Protein AF-A0A0N4ZXH9-F1 (afdb_monomer)

pLDDT: mean 72.36, std 25.39, range [29.47, 97.62]

Radius of gyration: 22.42 Å; Cα contacts (8 Å, |Δi|>4): 75; chains: 1; bounding box: 54×83×46 Å

InterPro domains:
  IPR003677 SXP/RAL-2 family protein Ani s 5-like, cation-binding domain [PF02520] (67-164)
  IPR052823 SXP/RAL-2-related [PTHR21593] (16-161)

Solvent-accessible surface area (backbone atoms only — not comparable to full-atom values): 12746 Å² total; per-residue (Å²): 141,83,87,81,79,82,80,81,81,76,81,77,77,83,72,87,72,79,80,75,55,88,83,75,61,77,81,80,89,66,84,81,61,99,77,82,67,94,74,80,88,81,83,91,75,97,82,77,100,66,81,78,67,80,72,57,76,46,46,75,86,48,53,74,68,57,45,46,58,52,48,52,53,73,65,45,68,86,37,23,48,50,55,35,53,53,49,53,50,55,54,36,71,72,49,57,67,70,45,30,51,38,43,54,52,48,53,53,51,51,51,52,52,53,52,50,50,50,53,54,35,54,62,61,38,73,80,50,54,75,68,42,39,48,52,52,53,55,44,50,54,46,75,65,46,43,84,40,22,69,61,54,40,51,52,53,46,48,52,55,55,71,73,45,52,70,69,42,51,58,60,44,59,79,56,46,92,73,83,78,78,74,73,92,77,80,85,80,86,70,84,83,83,84,84,78,132

Secondary structure (DSSP, 8-state):
---------------------TTSS--------TT--SS------S----------GGGTTS-HHHHHHHHHHHH-SSSBHHHHHHHHHHHHHTS-HHHHHHHHHHHHHHHHHHHHHHHHHHHHHTTS-HHHHHHHHHHHHHHH-TTSBHHHHHHHHHHHHHHS-HHHHHHHHTTS--TT-----------------

Sequence (197 aa):
MNTKIFIATFLFAGLSIVRMQASDMPQMDGQIGPDGSWGGGGAGGPGGHGGRHGMLPFLQGASDADKQSFMDIMKNKDLTKADAQTQEDAWAASKNSTVQDLYNQFKTNKTAMMTQMKADIKSKTASLSSTAQQIVTDIEAIIDDQSITRAQEHEKIKAILDAASTTDKDALKSIMPMHGMGGHGEDMSGEHTTLSG

Structure (mmCIF, N/CA/C/O backbone):
data_AF-A0A0N4ZXH9-F1
#
_entry.id   AF-A0A0N4ZXH9-F1
#
loop_
_atom_site.group_PDB
_atom_site.id
_atom_site.type_symbol
_atom_site.label_atom_id
_atom_site.label_alt_id
_atom_site.label_comp_id
_atom_site.label_asym_id
_atom_site.label_entity_id
_atom_site.label_seq_id
_atom_site.pdbx_PDB_ins_code
_atom_site.Cartn_x
_atom_site.Cartn_y
_atom_site.Cartn_z
_atom_site.occupancy
_atom_site.B_iso_or_equiv
_atom_site.auth_seq_id
_atom_site.auth_comp_id
_atom_site.auth_asym_id
_atom_site.auth_atom_id
_atom_site.pdbx_PDB_model_num
ATOM 1 N N . MET A 1 1 ? -29.406 -33.601 5.328 1.00 43.12 1 MET A N 1
ATOM 2 C CA . MET A 1 1 ? -28.153 -32.869 5.604 1.00 43.12 1 MET A CA 1
ATOM 3 C C . MET A 1 1 ? -27.081 -33.421 4.682 1.00 43.12 1 MET A C 1
ATOM 5 O O . MET A 1 1 ? -26.594 -34.501 4.961 1.00 43.12 1 MET A O 1
ATOM 9 N N . ASN A 1 2 ? -26.776 -32.736 3.575 1.00 30.92 2 ASN A N 1
ATOM 10 C CA . ASN A 1 2 ? -25.714 -33.131 2.641 1.00 30.92 2 ASN A CA 1
ATOM 11 C C . ASN A 1 2 ? -24.818 -31.914 2.385 1.00 30.92 2 ASN A C 1
ATOM 13 O O . ASN A 1 2 ? -25.166 -31.025 1.608 1.00 30.92 2 ASN A O 1
ATOM 17 N N . THR A 1 3 ? -23.694 -31.871 3.094 1.00 39.16 3 THR A N 1
ATOM 18 C CA . THR A 1 3 ? -22.674 -30.822 3.020 1.00 39.16 3 THR A CA 1
ATOM 19 C C . THR A 1 3 ? -21.878 -30.975 1.725 1.00 39.16 3 THR A C 1
ATOM 21 O O . THR A 1 3 ? -21.122 -31.930 1.567 1.00 39.16 3 THR A O 1
ATOM 24 N N . LYS A 1 4 ? -22.040 -30.038 0.786 1.00 39.38 4 LYS A N 1
ATOM 25 C CA . LYS A 1 4 ? -21.163 -29.909 -0.385 1.00 39.38 4 LYS A CA 1
ATOM 26 C C . LYS A 1 4 ? -19.994 -29.005 -0.002 1.00 39.38 4 LYS A C 1
ATOM 28 O O . LYS A 1 4 ? -20.144 -27.790 0.059 1.00 39.38 4 LYS A O 1
ATOM 33 N N . ILE A 1 5 ? -18.852 -29.614 0.300 1.00 45.94 5 ILE A N 1
ATOM 34 C CA . ILE A 1 5 ? -17.586 -28.917 0.532 1.00 45.94 5 ILE A CA 1
ATOM 35 C C . ILE A 1 5 ? -17.021 -28.554 -0.846 1.00 45.94 5 ILE A C 1
ATOM 37 O O . ILE A 1 5 ? -16.568 -29.430 -1.579 1.00 45.94 5 ILE A O 1
ATOM 41 N N . PHE A 1 6 ? -17.070 -27.275 -1.217 1.00 43.41 6 PHE A N 1
ATOM 42 C CA . PHE A 1 6 ? -16.285 -26.760 -2.337 1.00 43.41 6 PHE A CA 1
ATOM 43 C C . PHE A 1 6 ? -14.847 -26.560 -1.855 1.00 43.41 6 PHE A C 1
ATOM 45 O O . PHE A 1 6 ? -14.535 -25.585 -1.177 1.00 43.41 6 PHE A O 1
ATOM 52 N N . ILE A 1 7 ? -13.974 -27.514 -2.176 1.00 43.81 7 ILE A N 1
ATOM 53 C CA . ILE A 1 7 ? -12.527 -27.361 -2.017 1.00 43.81 7 ILE A CA 1
ATOM 54 C C . ILE A 1 7 ? -12.052 -26.490 -3.182 1.00 43.81 7 ILE A C 1
ATOM 56 O O . ILE A 1 7 ? -11.896 -26.969 -4.303 1.00 43.81 7 ILE A O 1
ATOM 60 N N . ALA A 1 8 ? -11.868 -25.196 -2.926 1.00 40.94 8 ALA A N 1
ATOM 61 C CA . ALA A 1 8 ? -11.176 -24.300 -3.841 1.00 40.94 8 ALA A CA 1
ATOM 62 C C . ALA A 1 8 ? -9.667 -24.543 -3.708 1.00 40.94 8 ALA A C 1
ATOM 64 O O . ALA A 1 8 ? -8.995 -23.986 -2.841 1.00 40.94 8 ALA A O 1
ATOM 65 N N . THR A 1 9 ? -9.132 -25.422 -4.550 1.00 41.59 9 THR A N 1
ATOM 66 C CA . THR A 1 9 ? -7.692 -25.568 -4.765 1.00 41.59 9 THR A CA 1
ATOM 67 C C . THR A 1 9 ? -7.170 -24.324 -5.480 1.00 41.59 9 THR A C 1
ATOM 69 O O . THR A 1 9 ? -7.165 -24.246 -6.707 1.00 41.59 9 THR A O 1
ATOM 72 N N . PHE A 1 10 ? -6.720 -23.338 -4.705 1.00 45.03 10 PHE A N 1
ATOM 73 C CA . PHE A 1 10 ? -5.883 -22.260 -5.220 1.00 45.03 10 PHE A CA 1
ATOM 74 C C . PHE A 1 10 ? -4.492 -22.823 -5.513 1.00 45.03 10 PHE A C 1
ATOM 76 O O . PHE A 1 10 ? -3.695 -23.094 -4.614 1.00 45.03 10 PHE A O 1
ATOM 83 N N . LEU A 1 11 ? -4.232 -23.037 -6.801 1.00 38.19 11 LEU A N 1
ATOM 84 C CA . LEU A 1 11 ? -2.901 -23.254 -7.350 1.00 38.19 11 LEU A CA 1
ATOM 85 C C . LEU A 1 11 ? -2.029 -22.040 -7.003 1.00 38.19 11 LEU A C 1
ATOM 87 O O . LEU A 1 11 ? -2.109 -20.997 -7.646 1.00 38.19 11 LEU A O 1
ATOM 91 N N . PHE A 1 12 ? -1.194 -22.193 -5.975 1.00 39.44 12 PHE A N 1
ATOM 92 C CA . PHE A 1 12 ? -0.049 -21.326 -5.725 1.00 39.44 12 PHE A CA 1
ATOM 93 C C . PHE A 1 12 ? 0.945 -21.510 -6.878 1.00 39.44 12 PHE A C 1
ATOM 95 O O . PHE A 1 12 ? 1.820 -22.374 -6.838 1.00 39.44 12 PHE A O 1
ATOM 102 N N . ALA A 1 13 ? 0.789 -20.712 -7.933 1.00 44.94 13 ALA A N 1
ATOM 103 C CA . ALA A 1 13 ? 1.882 -20.459 -8.856 1.00 44.94 13 ALA A CA 1
ATOM 104 C C . ALA A 1 13 ? 2.972 -19.716 -8.070 1.00 44.94 13 ALA A C 1
ATOM 106 O O . ALA A 1 13 ? 2.727 -18.664 -7.478 1.00 44.94 13 ALA A O 1
ATOM 107 N N . GLY A 1 14 ? 4.142 -20.343 -7.977 1.00 44.47 14 GLY A N 1
ATOM 108 C CA . GLY A 1 14 ? 5.223 -19.930 -7.101 1.00 44.47 14 GLY A CA 1
ATOM 109 C C . GLY A 1 14 ? 5.736 -18.524 -7.396 1.00 44.47 14 GLY A C 1
ATOM 110 O O . GLY A 1 14 ? 6.276 -18.259 -8.465 1.00 44.47 14 GLY A O 1
ATOM 111 N N . LEU A 1 15 ? 5.675 -17.672 -6.378 1.00 41.31 15 LEU A N 1
A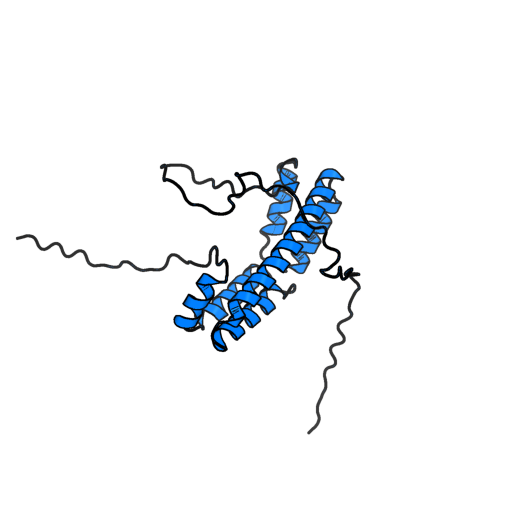TOM 112 C CA . LEU A 1 15 ? 6.747 -16.731 -6.102 1.00 41.31 15 LEU A CA 1
ATOM 113 C C . LEU A 1 15 ? 7.482 -17.271 -4.879 1.00 41.31 15 LEU A C 1
ATOM 115 O O . LEU A 1 15 ? 6.896 -17.408 -3.804 1.00 41.31 15 LEU A O 1
ATOM 119 N N . SER A 1 16 ? 8.760 -17.597 -5.042 1.00 37.38 16 SER A N 1
ATOM 120 C CA . SER A 1 16 ? 9.667 -17.844 -3.927 1.00 37.38 16 SER A CA 1
ATOM 121 C C . SER A 1 16 ? 9.791 -16.557 -3.116 1.00 37.38 16 SER A C 1
ATOM 123 O O . SER A 1 16 ? 10.677 -15.741 -3.352 1.00 37.38 16 SER A O 1
ATOM 125 N N . ILE A 1 17 ? 8.880 -16.348 -2.168 1.00 43.91 17 ILE A N 1
ATOM 126 C CA . ILE A 1 17 ? 9.068 -15.358 -1.118 1.00 43.91 17 ILE A CA 1
ATOM 127 C C . ILE A 1 17 ? 10.191 -15.921 -0.259 1.00 43.91 17 ILE A C 1
ATOM 129 O O . ILE A 1 17 ? 9.983 -16.841 0.536 1.00 43.91 17 ILE A O 1
ATOM 133 N N . VAL A 1 18 ? 11.400 -15.388 -0.433 1.00 41.66 18 VAL A N 1
ATOM 134 C CA . VAL A 1 18 ? 12.405 -15.459 0.622 1.00 41.66 18 VAL A CA 1
ATOM 135 C C . VAL A 1 18 ? 11.738 -14.819 1.835 1.00 41.66 18 VAL A C 1
ATOM 137 O O . VAL A 1 18 ? 11.559 -13.604 1.893 1.00 41.66 18 VAL A O 1
ATOM 140 N N . ARG A 1 19 ? 11.293 -15.646 2.786 1.00 41.53 19 ARG A N 1
ATOM 141 C CA . ARG A 1 19 ? 10.989 -15.195 4.142 1.00 41.53 19 ARG A CA 1
ATOM 142 C C . ARG A 1 19 ? 12.314 -14.716 4.724 1.00 41.53 19 ARG A C 1
ATOM 144 O O . ARG A 1 19 ? 13.029 -15.496 5.341 1.00 41.53 19 ARG A O 1
ATOM 151 N N . MET A 1 20 ? 12.661 -13.456 4.485 1.00 40.53 20 MET A N 1
ATOM 152 C CA . MET A 1 20 ? 13.690 -12.795 5.273 1.00 40.53 20 MET A CA 1
ATOM 153 C C . MET A 1 20 ? 13.127 -12.673 6.686 1.00 40.53 20 MET A C 1
ATOM 155 O O . MET A 1 20 ? 12.116 -12.009 6.919 1.00 40.53 20 MET A O 1
ATOM 159 N N . GLN A 1 21 ? 13.719 -13.422 7.612 1.00 34.09 21 GLN A N 1
ATOM 160 C CA . GLN A 1 21 ? 13.417 -13.304 9.029 1.00 34.09 21 GLN A CA 1
ATOM 161 C C . GLN A 1 21 ? 13.819 -11.893 9.475 1.00 34.09 21 GLN A C 1
ATOM 163 O O . GLN A 1 21 ? 14.862 -11.384 9.073 1.00 34.09 21 GLN A O 1
ATOM 168 N N . ALA A 1 22 ? 12.999 -11.258 10.316 1.00 44.09 22 ALA A N 1
ATOM 169 C CA . ALA A 1 22 ? 13.216 -9.892 10.809 1.00 44.09 22 ALA A CA 1
ATOM 170 C C . ALA A 1 22 ? 14.570 -9.677 11.528 1.00 44.09 22 ALA A C 1
ATOM 172 O O . ALA A 1 22 ? 14.938 -8.542 11.808 1.00 44.09 22 ALA A O 1
ATOM 173 N N . SER A 1 23 ? 15.305 -10.753 11.821 1.00 43.03 23 SER A N 1
ATOM 174 C CA . SER 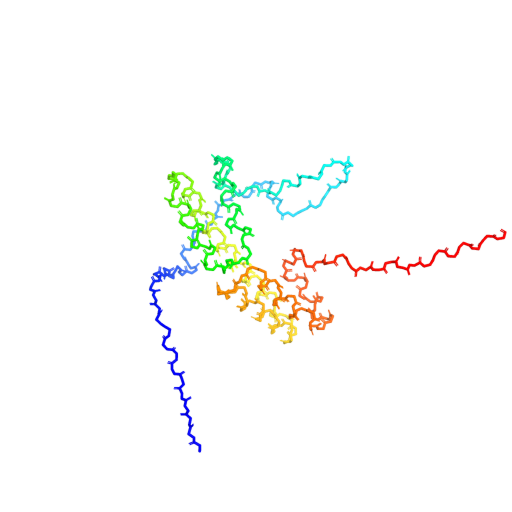A 1 23 ? 16.635 -10.756 12.429 1.00 43.03 23 SER A CA 1
ATOM 175 C C . SER A 1 23 ? 17.796 -10.520 11.454 1.00 43.03 23 SER A C 1
ATOM 177 O O . SER A 1 23 ? 18.886 -10.220 11.924 1.00 43.03 23 SER A O 1
ATOM 179 N N . ASP A 1 24 ? 17.579 -10.618 10.137 1.00 38.47 24 ASP A N 1
ATOM 180 C CA . ASP A 1 24 ? 18.631 -10.426 9.118 1.00 38.47 24 ASP A CA 1
ATOM 181 C C . ASP A 1 24 ? 18.577 -9.043 8.447 1.00 38.47 24 ASP A C 1
ATOM 183 O O . ASP A 1 24 ? 19.245 -8.800 7.441 1.00 38.47 24 ASP A O 1
ATOM 187 N N . MET A 1 25 ? 17.776 -8.113 8.980 1.00 45.00 25 MET A N 1
ATOM 188 C CA . MET A 1 25 ? 17.788 -6.739 8.485 1.00 45.00 25 MET A CA 1
ATOM 189 C C . MET A 1 25 ? 19.083 -6.051 8.937 1.00 45.00 25 MET A C 1
ATOM 191 O O . MET A 1 25 ? 19.324 -5.969 10.145 1.00 45.00 25 MET A O 1
ATOM 195 N N . PRO A 1 26 ? 19.920 -5.536 8.015 1.00 40.41 26 PRO A N 1
ATOM 196 C CA . PRO A 1 26 ? 21.054 -4.715 8.403 1.00 40.41 26 PRO A CA 1
ATOM 197 C C . PRO A 1 26 ? 20.545 -3.524 9.217 1.00 40.41 26 PRO A C 1
ATOM 199 O O . PRO A 1 26 ? 19.621 -2.818 8.808 1.00 40.41 26 PRO A O 1
ATOM 202 N N . GLN A 1 27 ? 21.144 -3.328 10.390 1.00 39.69 27 GLN A N 1
ATOM 203 C CA . GLN A 1 27 ? 20.921 -2.158 11.225 1.00 39.69 27 GLN A CA 1
ATOM 204 C C . GLN A 1 27 ? 21.379 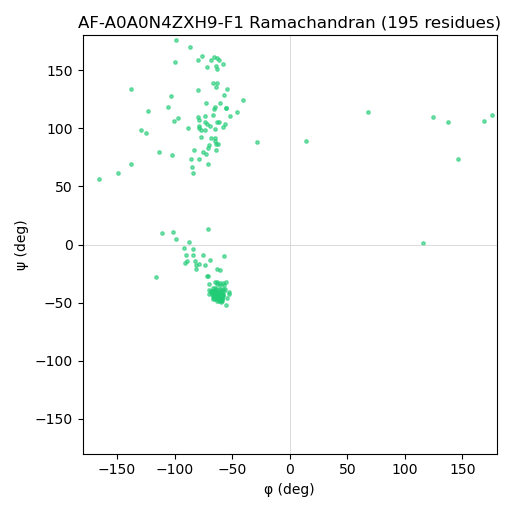-0.943 10.410 1.00 39.69 27 GLN A C 1
ATOM 206 O O . GLN A 1 27 ? 22.568 -0.768 10.153 1.00 39.69 27 GLN A O 1
ATOM 211 N N . MET A 1 28 ? 20.420 -0.168 9.905 1.00 43.41 28 MET A N 1
ATOM 212 C CA . MET A 1 28 ? 20.681 1.026 9.105 1.00 43.41 28 MET A CA 1
ATOM 213 C C . MET A 1 28 ? 21.207 2.134 10.026 1.00 43.41 28 MET A C 1
ATOM 215 O O . MET A 1 28 ? 20.468 3.040 10.406 1.00 43.41 28 MET A O 1
ATOM 219 N N . ASP A 1 29 ? 22.487 2.060 10.393 1.00 39.00 29 ASP A N 1
ATOM 220 C CA . ASP A 1 29 ? 23.242 3.195 10.926 1.00 39.00 29 ASP A CA 1
ATOM 221 C C . ASP A 1 29 ? 23.577 4.118 9.745 1.00 39.00 29 ASP A C 1
ATOM 223 O O . ASP A 1 29 ? 24.634 4.063 9.119 1.00 39.00 29 ASP A O 1
ATOM 227 N N . GLY A 1 30 ? 22.577 4.906 9.361 1.00 38.47 30 GLY A N 1
ATOM 228 C CA . GLY A 1 30 ? 22.598 5.789 8.204 1.00 38.47 30 GLY A CA 1
ATOM 229 C C . GLY A 1 30 ? 21.960 7.121 8.556 1.00 38.47 30 GLY A C 1
ATOM 230 O O . GLY A 1 30 ? 20.851 7.411 8.130 1.00 38.47 30 GLY A O 1
ATOM 231 N N . GLN A 1 31 ? 22.659 7.874 9.403 1.00 31.81 31 GLN A N 1
ATOM 232 C CA . GLN A 1 31 ? 22.690 9.335 9.488 1.00 31.81 31 GLN A CA 1
ATOM 233 C C . GLN A 1 31 ? 21.570 10.059 8.711 1.00 31.81 31 GLN A C 1
ATOM 235 O O . GLN A 1 31 ? 21.719 10.441 7.552 1.00 31.81 31 GLN A O 1
ATOM 240 N N . ILE A 1 32 ? 20.442 10.260 9.394 1.00 34.38 32 ILE A N 1
ATOM 241 C CA . ILE A 1 32 ? 19.351 11.136 8.968 1.00 34.38 32 ILE A CA 1
ATOM 242 C C . ILE A 1 32 ? 19.912 12.564 8.918 1.00 34.38 32 ILE A C 1
ATOM 244 O O . ILE A 1 32 ? 20.173 13.178 9.955 1.00 34.38 32 ILE A O 1
ATOM 248 N N . GLY A 1 33 ? 20.149 13.073 7.709 1.00 30.81 33 GLY A N 1
ATOM 249 C CA . GLY A 1 33 ? 20.395 14.493 7.471 1.00 30.81 33 GLY A CA 1
ATOM 250 C C . GLY A 1 33 ? 19.160 15.329 7.851 1.00 30.81 33 GLY A C 1
ATOM 251 O O . GLY A 1 33 ? 18.035 14.826 7.789 1.00 30.81 33 GLY A O 1
ATOM 252 N N . PRO A 1 34 ? 19.332 16.593 8.274 1.00 34.12 34 PRO A N 1
ATOM 253 C CA . PRO A 1 34 ? 18.261 17.421 8.841 1.00 34.12 34 PRO A CA 1
ATOM 254 C C . PRO A 1 34 ? 17.189 17.907 7.840 1.00 34.12 34 PRO A C 1
ATOM 256 O O . PRO A 1 34 ? 16.397 18.781 8.177 1.00 34.12 34 PRO A O 1
ATOM 259 N N . ASP A 1 35 ? 17.120 17.361 6.627 1.00 36.78 35 ASP A N 1
ATOM 260 C CA . ASP A 1 35 ? 16.152 17.714 5.581 1.00 36.78 35 ASP A CA 1
ATOM 261 C C . ASP A 1 35 ? 15.121 16.608 5.275 1.00 36.78 35 ASP A C 1
ATOM 263 O O . ASP A 1 35 ? 14.306 16.740 4.360 1.00 36.78 35 ASP A O 1
ATOM 267 N N . GLY A 1 36 ? 15.070 15.552 6.092 1.00 35.75 36 GLY A N 1
ATOM 268 C CA . GLY A 1 36 ? 14.021 14.529 6.059 1.00 35.75 36 GLY A CA 1
ATOM 269 C C . GLY A 1 36 ? 12.665 15.030 6.567 1.00 35.75 36 GLY A C 1
ATOM 270 O O . GLY A 1 36 ? 12.203 14.594 7.616 1.00 35.75 36 GLY A O 1
ATOM 271 N N . SER A 1 37 ? 12.009 15.925 5.825 1.00 31.84 37 SER A N 1
ATOM 272 C CA . SER A 1 37 ? 10.663 16.413 6.142 1.00 31.84 37 SER A CA 1
ATOM 273 C C . SER A 1 37 ? 9.649 15.954 5.092 1.00 31.84 37 SER A C 1
ATOM 275 O O . SER A 1 37 ? 9.245 16.696 4.198 1.00 31.84 37 SER A O 1
ATOM 277 N N . TRP A 1 38 ? 9.209 14.699 5.212 1.00 42.75 38 TRP A N 1
ATOM 278 C CA . TRP A 1 38 ? 7.922 14.261 4.665 1.00 42.75 38 TRP A CA 1
ATOM 279 C C . TRP A 1 38 ? 6.843 14.576 5.706 1.00 42.75 38 TRP A C 1
ATOM 281 O O . TRP A 1 38 ? 6.370 13.695 6.416 1.00 42.75 38 TRP A O 1
ATOM 291 N N . GLY A 1 39 ? 6.505 15.860 5.835 1.00 36.09 39 GLY A N 1
ATOM 292 C CA . GLY A 1 39 ? 5.442 16.337 6.720 1.00 36.09 39 GLY A CA 1
ATOM 293 C C . GLY A 1 39 ? 5.831 17.597 7.484 1.00 36.09 39 GLY A C 1
ATOM 294 O O . GLY A 1 39 ? 6.573 17.540 8.455 1.00 36.09 39 GLY A O 1
ATOM 295 N N . GLY A 1 40 ? 5.282 18.741 7.082 1.00 30.03 40 GLY A N 1
ATOM 296 C CA . GLY A 1 40 ? 5.426 19.976 7.848 1.00 30.03 40 GLY A CA 1
ATOM 297 C C . GLY A 1 40 ? 4.953 21.184 7.058 1.00 30.03 40 GLY A C 1
ATOM 298 O O . GLY A 1 40 ? 5.609 21.602 6.111 1.00 30.03 40 GLY A O 1
ATOM 299 N N . GLY A 1 41 ? 3.788 21.714 7.429 1.00 35.50 41 GLY A N 1
ATOM 300 C CA . GLY A 1 41 ? 3.222 22.920 6.837 1.00 35.50 41 GLY A CA 1
ATOM 301 C C . GLY A 1 41 ? 4.104 24.155 7.025 1.00 35.50 41 GLY A C 1
ATOM 302 O O . GLY A 1 41 ? 4.914 24.235 7.946 1.00 35.50 41 GLY A O 1
ATOM 303 N N . GLY A 1 42 ? 3.896 25.150 6.164 1.00 29.47 42 GLY A N 1
ATOM 304 C CA . GLY A 1 42 ? 4.513 26.458 6.329 1.00 29.47 42 GLY A CA 1
ATOM 305 C C . GLY A 1 42 ? 4.230 27.429 5.188 1.00 29.47 42 GLY A C 1
ATOM 306 O O . GLY A 1 42 ? 4.772 27.273 4.104 1.00 29.47 42 GLY A O 1
ATOM 307 N N . ALA A 1 43 ? 3.449 28.460 5.523 1.00 34.06 43 ALA A N 1
ATOM 308 C CA . ALA A 1 43 ? 3.370 29.799 4.928 1.00 34.06 43 ALA A CA 1
ATOM 309 C C . ALA A 1 43 ? 2.812 29.952 3.498 1.00 34.06 43 ALA A C 1
ATOM 311 O O . ALA A 1 43 ? 3.400 29.554 2.497 1.00 34.06 43 ALA A O 1
ATOM 312 N N . GLY A 1 44 ? 1.661 30.627 3.430 1.00 40.91 44 GLY A N 1
ATOM 313 C CA . GLY A 1 44 ? 0.970 30.979 2.201 1.00 40.91 44 GLY A CA 1
ATOM 314 C C . GLY A 1 44 ? 1.728 31.988 1.340 1.00 40.91 44 GLY A C 1
ATOM 315 O O . GLY A 1 44 ? 2.262 32.984 1.826 1.00 40.91 44 GLY A O 1
ATOM 316 N N . GLY A 1 45 ? 1.689 31.735 0.035 1.00 30.00 45 GLY A N 1
ATOM 317 C CA . GLY A 1 45 ? 2.008 32.682 -1.023 1.00 30.00 45 GLY A CA 1
ATOM 318 C C . GLY A 1 45 ? 0.971 32.533 -2.144 1.00 30.00 45 GLY A C 1
ATOM 319 O O . GLY A 1 45 ? 0.626 31.401 -2.497 1.00 30.00 45 GLY A O 1
ATOM 320 N N . PRO A 1 46 ? 0.414 33.629 -2.684 1.00 41.22 46 PRO A N 1
ATOM 321 C CA . PRO A 1 46 ? -0.625 33.550 -3.700 1.00 41.22 46 PRO A CA 1
ATOM 322 C C . PRO A 1 46 ? -0.008 33.264 -5.076 1.00 41.22 46 PRO A C 1
ATOM 324 O O . PRO A 1 46 ? 0.617 34.132 -5.677 1.00 41.22 46 PRO A O 1
ATOM 327 N N . GLY A 1 47 ? -0.226 32.052 -5.591 1.00 37.94 47 GLY A N 1
ATOM 328 C CA . GLY A 1 47 ? -0.032 31.727 -7.008 1.00 37.94 47 GLY A CA 1
ATOM 329 C C . GLY A 1 47 ? 0.918 30.559 -7.267 1.00 37.94 47 GLY A C 1
ATOM 330 O O . GLY A 1 47 ? 2.127 30.684 -7.116 1.00 37.94 47 GLY A O 1
ATOM 331 N N . GLY A 1 48 ? 0.363 29.432 -7.724 1.00 32.41 48 GLY A N 1
ATOM 332 C CA . GLY A 1 48 ? 1.136 28.308 -8.262 1.00 32.41 48 GLY A CA 1
ATOM 333 C C . GLY A 1 48 ? 0.523 26.940 -7.967 1.00 32.41 48 GLY A C 1
ATOM 334 O O . GLY A 1 48 ? 1.037 26.195 -7.140 1.00 32.41 48 GLY A O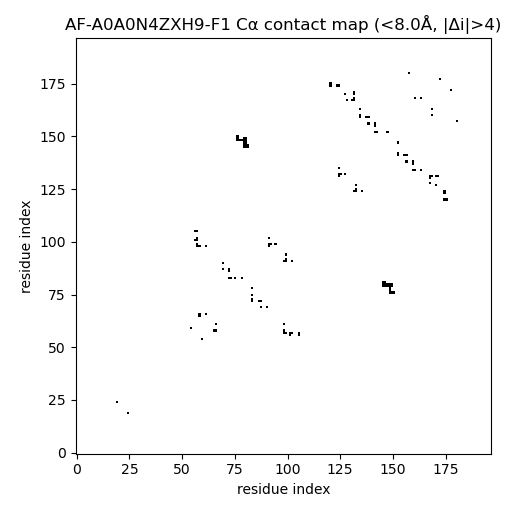 1
ATOM 335 N N . HIS A 1 49 ? -0.568 26.587 -8.652 1.00 40.47 49 HIS A N 1
ATOM 336 C CA . HIS A 1 49 ? -1.094 25.217 -8.669 1.00 40.47 49 HIS A CA 1
ATOM 337 C C . HIS A 1 49 ? -0.143 24.300 -9.453 1.00 40.47 49 HIS A C 1
ATOM 339 O O . HIS A 1 49 ? -0.300 24.088 -10.651 1.00 40.47 49 HIS A O 1
ATOM 345 N N . GLY A 1 50 ? 0.869 23.773 -8.772 1.00 35.28 50 GLY A N 1
ATOM 346 C CA . GLY A 1 50 ? 1.832 22.837 -9.343 1.00 35.28 50 GLY A CA 1
ATOM 347 C C . GLY A 1 50 ? 2.632 22.168 -8.241 1.00 35.28 50 GLY A C 1
ATOM 348 O O . GLY A 1 50 ? 3.853 22.298 -8.198 1.00 35.28 50 GLY A O 1
ATOM 349 N N . GLY A 1 51 ? 1.933 21.526 -7.300 1.00 36.22 51 GLY A N 1
ATOM 350 C CA . GLY A 1 51 ? 2.556 20.787 -6.211 1.00 36.22 51 GLY A CA 1
ATOM 351 C C . GLY A 1 51 ? 3.570 19.801 -6.775 1.00 36.22 51 GLY A C 1
ATOM 352 O O . GLY A 1 51 ? 3.206 18.826 -7.431 1.00 36.22 51 GLY A O 1
ATOM 353 N N . ARG A 1 52 ? 4.854 20.068 -6.523 1.00 38.44 52 ARG A N 1
ATOM 354 C CA . ARG A 1 52 ? 5.922 19.084 -6.663 1.00 38.44 52 ARG A CA 1
ATOM 355 C C . ARG A 1 52 ? 5.655 17.986 -5.638 1.00 38.44 52 ARG A C 1
ATOM 357 O O . ARG A 1 52 ? 6.231 17.986 -4.557 1.00 38.44 52 ARG A O 1
ATOM 364 N N . HIS A 1 53 ? 4.763 17.057 -5.968 1.00 48.72 53 HIS A N 1
ATOM 365 C CA . HIS A 1 53 ? 4.815 15.737 -5.365 1.00 48.72 53 HIS A CA 1
ATOM 366 C C . HIS A 1 53 ? 6.225 15.219 -5.633 1.00 48.72 53 HIS A C 1
ATOM 368 O O . HIS A 1 53 ? 6.634 15.145 -6.795 1.00 48.72 53 HIS A O 1
ATOM 374 N N . GLY A 1 54 ? 6.988 14.983 -4.562 1.00 56.28 54 GLY A N 1
ATOM 375 C CA . GLY A 1 54 ? 8.361 14.501 -4.638 1.00 56.28 54 GLY A CA 1
ATOM 376 C C . GLY A 1 54 ? 8.433 13.352 -5.632 1.00 56.28 54 GLY A C 1
ATOM 377 O O . GLY A 1 54 ? 7.787 12.319 -5.464 1.00 56.28 54 GLY A O 1
ATOM 378 N N . MET A 1 55 ? 9.138 13.589 -6.728 1.00 67.81 55 MET A N 1
ATOM 379 C CA . MET A 1 55 ? 9.243 12.635 -7.812 1.00 67.81 55 MET A CA 1
ATOM 380 C C . MET A 1 55 ? 9.968 11.386 -7.303 1.00 67.81 55 MET A C 1
ATOM 382 O O . MET A 1 55 ? 10.964 11.513 -6.586 1.00 67.81 55 MET A O 1
ATOM 386 N N . LEU A 1 56 ? 9.464 10.194 -7.648 1.00 82.81 56 LEU A N 1
ATOM 387 C CA . LEU A 1 56 ? 10.021 8.934 -7.149 1.00 82.81 56 LEU A CA 1
ATOM 388 C C . LEU A 1 56 ? 11.531 8.868 -7.445 1.00 82.81 56 LEU A C 1
ATOM 390 O O . LEU A 1 56 ? 11.920 9.179 -8.574 1.00 82.81 56 LEU A O 1
ATOM 394 N N . PRO A 1 57 ? 12.385 8.472 -6.479 1.00 81.56 57 PRO A N 1
ATOM 395 C CA . PRO A 1 57 ? 13.839 8.557 -6.631 1.00 81.56 57 PRO A CA 1
ATOM 396 C C . PRO A 1 57 ? 14.375 7.889 -7.905 1.00 81.56 57 PRO A C 1
ATOM 398 O O . PRO A 1 57 ? 15.190 8.477 -8.611 1.00 81.56 57 PRO A O 1
ATOM 401 N N . PHE A 1 58 ? 13.845 6.716 -8.269 1.00 86.88 58 PHE A N 1
ATOM 402 C CA . PHE A 1 58 ? 14.252 5.979 -9.475 1.00 86.88 58 PHE A CA 1
ATOM 403 C C . PHE A 1 58 ? 13.835 6.645 -10.794 1.00 86.88 58 PHE A C 1
ATOM 405 O O . PHE A 1 58 ? 14.334 6.279 -11.854 1.00 86.88 58 PHE A O 1
ATOM 412 N N . LEU A 1 59 ? 12.943 7.637 -10.747 1.00 87.44 59 LEU A N 1
ATOM 413 C CA . LEU A 1 59 ? 12.541 8.404 -11.917 1.00 87.44 59 LEU A CA 1
ATOM 414 C C . LEU A 1 59 ? 13.399 9.656 -12.127 1.00 87.44 59 LEU A C 1
ATOM 416 O O . LEU A 1 59 ? 13.334 10.228 -13.213 1.00 87.44 59 LEU A O 1
ATOM 420 N N . GLN A 1 60 ? 14.171 10.123 -11.132 1.00 83.12 60 GLN A N 1
ATOM 421 C CA . GLN A 1 60 ? 14.831 11.443 -11.173 1.00 83.12 60 GLN A CA 1
ATOM 422 C C . GLN A 1 60 ? 15.758 11.623 -12.384 1.00 83.12 60 GLN A C 1
ATOM 424 O O . GLN A 1 60 ? 15.806 12.710 -12.957 1.00 83.12 60 GLN A O 1
ATOM 429 N N . GLY A 1 61 ? 16.433 10.551 -12.807 1.00 77.25 61 GLY A N 1
ATOM 430 C CA . GLY A 1 61 ? 17.273 10.517 -14.010 1.00 77.25 61 GLY A CA 1
ATOM 431 C C . GLY A 1 61 ? 16.606 9.917 -15.255 1.00 77.25 61 GLY A C 1
ATOM 432 O O . GLY A 1 61 ? 17.278 9.742 -16.267 1.00 77.25 61 GLY A O 1
ATOM 433 N N . ALA A 1 62 ? 15.320 9.560 -15.194 1.00 84.50 62 ALA A N 1
ATOM 434 C CA . ALA A 1 62 ? 14.595 8.960 -16.314 1.00 84.50 62 ALA A CA 1
ATOM 435 C C . ALA A 1 62 ? 14.144 10.021 -17.335 1.00 84.50 62 ALA A C 1
ATOM 437 O O . ALA A 1 62 ? 14.016 11.205 -17.008 1.00 84.50 62 ALA A O 1
ATOM 438 N N . SER A 1 63 ? 13.867 9.601 -18.573 1.00 88.19 63 SER A N 1
ATOM 439 C CA . SER A 1 63 ? 13.277 10.486 -19.586 1.00 88.19 63 SER A CA 1
ATOM 440 C C . SER A 1 63 ? 11.836 10.863 -19.220 1.00 88.19 63 SER A C 1
ATOM 442 O O . SER A 1 63 ? 11.174 10.148 -18.468 1.00 88.19 63 SER A O 1
ATOM 444 N N . ASP A 1 64 ? 11.302 11.960 -19.761 1.00 88.38 64 ASP A N 1
ATOM 445 C CA . ASP A 1 64 ? 9.909 12.345 -19.486 1.00 88.38 64 ASP A CA 1
ATOM 446 C C . ASP A 1 64 ? 8.900 11.304 -19.998 1.00 88.38 64 ASP A C 1
ATOM 448 O O . ASP A 1 64 ? 7.886 11.059 -19.347 1.00 88.38 64 ASP A O 1
ATOM 452 N N . ALA A 1 65 ? 9.219 10.614 -21.098 1.00 89.25 65 ALA A N 1
ATOM 453 C CA . ALA A 1 65 ? 8.428 9.488 -21.591 1.00 89.25 65 ALA A CA 1
ATOM 454 C C . ALA A 1 65 ? 8.434 8.302 -20.606 1.00 89.25 65 ALA A C 1
ATOM 456 O O . ALA A 1 65 ? 7.396 7.689 -20.348 1.00 89.25 65 ALA A O 1
ATOM 457 N N . ASP A 1 66 ? 9.582 7.998 -19.996 1.00 89.00 66 ASP A N 1
ATOM 458 C CA . ASP A 1 66 ? 9.687 6.945 -18.982 1.00 89.00 66 ASP A CA 1
ATOM 459 C C . ASP A 1 66 ? 8.926 7.311 -17.704 1.00 89.00 66 ASP A C 1
ATOM 461 O O . ASP A 1 66 ? 8.211 6.475 -17.154 1.00 89.00 66 ASP A O 1
ATOM 465 N N . LYS A 1 67 ? 9.010 8.572 -17.266 1.00 90.94 67 LYS A N 1
ATOM 466 C CA . LYS A 1 67 ? 8.221 9.079 -16.134 1.00 90.94 67 LYS A CA 1
ATOM 467 C C . LYS A 1 67 ? 6.731 8.952 -16.406 1.00 90.94 67 LYS A C 1
ATOM 469 O O . LYS A 1 67 ? 6.002 8.470 -15.544 1.00 90.94 67 LYS A O 1
ATOM 474 N N . GLN A 1 68 ? 6.286 9.379 -17.588 1.00 92.00 68 GLN A N 1
ATOM 475 C CA . GLN A 1 68 ? 4.878 9.336 -17.958 1.00 92.00 68 GLN A CA 1
ATOM 476 C C . GLN A 1 68 ? 4.373 7.895 -18.014 1.00 92.00 68 GLN A C 1
ATOM 478 O O . GLN A 1 68 ? 3.386 7.587 -17.359 1.00 92.00 68 GLN A O 1
ATOM 483 N N . SER A 1 69 ? 5.096 6.997 -18.690 1.00 93.12 69 SER A N 1
ATOM 484 C CA . SER A 1 69 ? 4.701 5.584 -18.775 1.00 93.12 69 SER A CA 1
ATOM 485 C C . SER A 1 69 ? 4.605 4.909 -17.403 1.00 93.12 69 SER A C 1
ATOM 487 O O . SER A 1 69 ? 3.662 4.162 -17.157 1.00 93.12 69 SER A O 1
ATOM 489 N N . PHE A 1 70 ? 5.515 5.215 -16.472 1.00 94.06 70 PHE A N 1
ATOM 490 C CA . PHE A 1 70 ? 5.407 4.718 -15.100 1.00 94.06 70 PHE A CA 1
ATOM 491 C C . PHE A 1 70 ? 4.196 5.310 -14.360 1.00 94.06 70 PHE A C 1
ATOM 493 O O . PHE A 1 70 ? 3.452 4.605 -13.676 1.00 94.06 70 PHE A O 1
ATOM 500 N N . MET A 1 71 ? 3.973 6.618 -14.505 1.00 91.94 71 MET A N 1
ATOM 501 C CA . MET A 1 71 ? 2.829 7.307 -13.906 1.00 91.94 71 MET A CA 1
ATOM 502 C C . MET A 1 71 ? 1.492 6.794 -14.446 1.00 91.94 71 MET A C 1
ATOM 504 O O . MET A 1 71 ? 0.529 6.742 -13.684 1.00 91.94 71 MET A O 1
ATOM 508 N N . ASP A 1 72 ? 1.423 6.399 -15.715 1.00 94.38 72 ASP A N 1
ATOM 509 C CA . ASP A 1 72 ? 0.219 5.837 -16.328 1.00 94.38 72 ASP A CA 1
ATOM 510 C C . ASP A 1 72 ? -0.144 4.488 -15.698 1.00 94.38 72 ASP A C 1
ATOM 512 O O . ASP A 1 72 ? -1.309 4.271 -15.363 1.00 94.38 72 ASP A O 1
ATOM 516 N N . ILE A 1 73 ? 0.848 3.632 -15.419 1.00 94.56 73 ILE A N 1
ATOM 517 C CA . ILE A 1 73 ? 0.635 2.385 -14.666 1.00 94.56 73 ILE A CA 1
ATOM 518 C C . ILE A 1 73 ? 0.104 2.704 -13.262 1.00 94.56 73 ILE A C 1
ATOM 520 O O . ILE A 1 73 ? -0.890 2.130 -12.817 1.00 94.56 73 ILE A O 1
ATOM 524 N N . MET A 1 74 ? 0.715 3.669 -12.565 1.00 90.06 74 MET A N 1
ATOM 525 C CA . MET A 1 74 ? 0.280 4.044 -11.216 1.00 90.06 74 MET A CA 1
ATOM 526 C C . MET A 1 74 ? -1.126 4.661 -11.165 1.00 90.06 74 MET A C 1
ATOM 528 O O . MET A 1 74 ? -1.837 4.513 -10.169 1.00 90.06 74 MET A O 1
ATOM 532 N N . LYS A 1 75 ? -1.530 5.384 -12.207 1.00 90.62 75 LYS A N 1
ATOM 533 C CA . LYS A 1 75 ? -2.826 6.073 -12.263 1.00 90.62 75 LYS A CA 1
ATOM 534 C C . LYS A 1 75 ? -3.937 5.213 -12.854 1.00 90.62 75 LYS A C 1
ATOM 536 O O . LYS A 1 75 ? -5.095 5.629 -12.796 1.00 90.62 75 LYS A O 1
ATOM 541 N N . ASN A 1 76 ? -3.612 4.047 -13.407 1.00 92.75 76 ASN A N 1
ATOM 542 C CA . ASN A 1 76 ? -4.608 3.152 -13.966 1.00 92.75 76 ASN A CA 1
ATOM 543 C C . ASN A 1 76 ? -5.522 2.612 -12.853 1.00 92.75 76 ASN A C 1
ATOM 545 O O . ASN A 1 76 ? -5.079 1.930 -11.928 1.00 92.75 76 ASN A O 1
ATOM 549 N N . LYS A 1 77 ? -6.808 2.959 -12.943 1.00 92.25 77 LYS A N 1
ATOM 550 C CA . LYS A 1 77 ? -7.831 2.631 -11.942 1.00 92.25 77 LYS A CA 1
ATOM 551 C C . LYS A 1 77 ? -8.379 1.215 -12.092 1.00 92.25 77 LYS A C 1
ATOM 553 O O . LYS A 1 77 ? -8.968 0.703 -11.143 1.00 92.25 77 LYS A O 1
ATOM 558 N N . ASP A 1 78 ? -8.168 0.613 -13.256 1.00 95.25 78 ASP A N 1
ATOM 559 C CA . ASP A 1 78 ? -8.710 -0.693 -1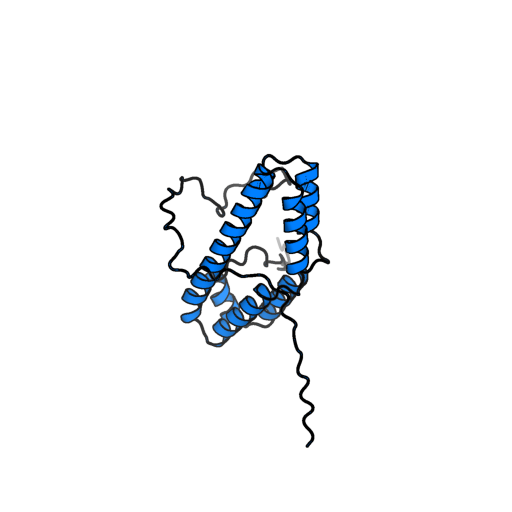3.614 1.00 95.25 78 ASP A CA 1
ATOM 560 C C . ASP A 1 78 ? -7.768 -1.829 -13.201 1.00 95.25 78 ASP A C 1
ATOM 562 O O . ASP A 1 78 ? -8.172 -2.988 -13.161 1.00 95.25 78 ASP A O 1
ATOM 566 N N . LEU A 1 79 ? -6.513 -1.508 -12.862 1.00 96.12 79 LEU A N 1
ATOM 567 C CA . LEU A 1 79 ? -5.549 -2.494 -12.392 1.00 96.12 79 LEU A CA 1
ATOM 568 C C . LEU A 1 79 ? -5.771 -2.824 -10.921 1.00 96.12 79 LEU A C 1
ATOM 570 O O . LEU A 1 79 ? -5.851 -1.942 -10.056 1.00 96.12 79 LEU A O 1
ATOM 574 N N . THR A 1 80 ? -5.779 -4.122 -10.631 1.00 97.56 80 THR A N 1
ATOM 575 C CA . THR A 1 80 ? -5.588 -4.605 -9.265 1.00 97.56 80 THR A CA 1
ATOM 576 C C . THR A 1 80 ? -4.193 -4.214 -8.773 1.00 97.56 80 THR A C 1
ATOM 578 O O . THR A 1 80 ? -3.290 -3.925 -9.567 1.00 97.56 80 THR A O 1
ATOM 581 N N . LYS A 1 81 ? -3.977 -4.207 -7.454 1.00 94.88 81 LYS A N 1
ATOM 582 C CA . LYS A 1 81 ? -2.641 -3.944 -6.895 1.00 94.88 81 LYS A CA 1
ATOM 583 C C . LYS A 1 81 ? -1.601 -4.946 -7.412 1.00 94.88 81 LYS A C 1
ATOM 585 O O . LYS A 1 81 ? -0.487 -4.530 -7.731 1.00 94.88 81 LYS A O 1
ATOM 590 N N . ALA A 1 82 ? -1.975 -6.220 -7.562 1.00 96.12 82 ALA A N 1
ATOM 591 C CA . ALA A 1 82 ? -1.115 -7.249 -8.148 1.00 96.12 82 ALA A CA 1
ATOM 592 C C . ALA A 1 82 ? -0.763 -6.962 -9.618 1.00 96.12 82 ALA A C 1
ATOM 594 O O . ALA A 1 82 ? 0.406 -7.050 -10.005 1.00 96.12 82 ALA A O 1
ATOM 595 N N . ASP A 1 83 ? -1.751 -6.583 -10.433 1.00 96.50 83 ASP A N 1
ATOM 596 C CA . ASP A 1 83 ? -1.530 -6.296 -11.855 1.00 96.50 83 ASP A CA 1
ATOM 597 C C . ASP A 1 83 ? -0.687 -5.035 -12.046 1.00 96.50 83 ASP A C 1
ATOM 599 O O . ASP A 1 83 ? 0.226 -5.019 -12.871 1.00 96.50 83 ASP A O 1
ATOM 603 N N . ALA A 1 84 ? -0.947 -3.993 -11.250 1.00 95.44 84 ALA A N 1
ATOM 604 C CA . ALA A 1 84 ? -0.139 -2.781 -11.246 1.00 95.44 84 ALA A CA 1
ATOM 605 C C . ALA A 1 84 ? 1.318 -3.101 -10.892 1.00 95.44 84 ALA A C 1
ATOM 607 O O . ALA A 1 84 ? 2.215 -2.718 -11.634 1.00 95.44 84 ALA A O 1
ATOM 608 N N . GLN A 1 85 ? 1.562 -3.872 -9.827 1.00 95.06 85 GLN A N 1
ATOM 609 C CA . GLN A 1 85 ? 2.914 -4.292 -9.449 1.00 95.06 85 GLN A CA 1
ATOM 610 C C . GLN A 1 85 ? 3.602 -5.092 -10.566 1.00 95.06 85 GLN A C 1
ATOM 612 O O . GLN A 1 85 ? 4.775 -4.863 -10.849 1.00 95.06 85 GLN A O 1
ATOM 617 N N . THR A 1 86 ? 2.870 -5.987 -11.233 1.00 97.31 86 THR A N 1
ATOM 618 C CA . THR A 1 86 ? 3.387 -6.771 -12.366 1.00 97.31 86 THR A CA 1
ATOM 619 C C . THR A 1 86 ? 3.783 -5.872 -13.538 1.00 97.31 86 THR A C 1
ATOM 621 O O . THR A 1 86 ? 4.835 -6.069 -14.146 1.00 97.31 86 THR A O 1
ATOM 624 N N . GLN A 1 87 ? 2.973 -4.859 -13.854 1.00 97.31 87 GLN A N 1
ATOM 625 C CA . GLN A 1 87 ? 3.285 -3.901 -14.915 1.00 97.31 87 GLN A CA 1
ATOM 626 C C . GLN A 1 87 ? 4.443 -2.974 -14.545 1.00 97.31 87 GLN A C 1
ATOM 628 O O . GLN A 1 87 ? 5.282 -2.694 -15.397 1.00 97.31 87 GLN A O 1
ATOM 633 N N . GLU A 1 88 ? 4.521 -2.524 -13.292 1.00 95.62 88 GLU A N 1
ATOM 634 C CA . GLU A 1 88 ? 5.651 -1.738 -12.791 1.00 95.62 88 GLU A CA 1
ATOM 635 C C . GLU A 1 88 ? 6.961 -2.552 -12.870 1.00 95.62 88 GLU A C 1
ATOM 637 O O . GLU A 1 88 ? 7.979 -2.032 -13.329 1.00 95.62 88 GLU A O 1
ATOM 642 N N . ASP A 1 89 ? 6.923 -3.844 -12.517 1.00 96.00 89 ASP A N 1
ATOM 643 C CA . ASP A 1 89 ? 8.067 -4.762 -12.614 1.00 96.00 89 ASP A CA 1
ATOM 644 C C . ASP A 1 89 ? 8.506 -4.980 -14.069 1.00 96.00 89 ASP A C 1
ATOM 646 O O . ASP A 1 89 ? 9.695 -4.892 -14.387 1.00 96.00 89 ASP A O 1
ATOM 650 N N . ALA A 1 90 ? 7.550 -5.216 -14.971 1.00 96.62 90 ALA A N 1
ATOM 651 C CA . ALA A 1 90 ? 7.821 -5.361 -16.399 1.00 96.62 90 ALA A CA 1
ATOM 652 C C . ALA A 1 90 ? 8.381 -4.067 -17.011 1.00 96.62 90 ALA A C 1
ATOM 654 O O . ALA A 1 90 ? 9.318 -4.113 -17.810 1.00 96.62 90 ALA A O 1
ATOM 655 N N . TRP A 1 91 ? 7.846 -2.910 -16.606 1.00 96.12 91 TRP A N 1
ATOM 656 C CA . TRP A 1 91 ? 8.356 -1.603 -17.007 1.00 96.12 91 TRP A CA 1
ATOM 657 C C . TRP A 1 91 ? 9.807 -1.423 -16.566 1.00 96.12 91 TRP A C 1
ATOM 659 O O . TRP A 1 91 ? 10.636 -1.051 -17.390 1.00 96.12 91 TRP A O 1
ATOM 669 N N . ALA A 1 92 ? 10.137 -1.726 -15.307 1.00 94.69 92 ALA A N 1
ATOM 670 C CA . ALA A 1 92 ? 11.487 -1.549 -14.775 1.00 94.69 92 ALA A CA 1
ATOM 671 C C . ALA A 1 92 ? 12.498 -2.484 -15.452 1.00 94.69 92 ALA A C 1
ATOM 673 O O . ALA A 1 92 ? 13.602 -2.057 -15.788 1.00 94.69 92 ALA A O 1
ATOM 674 N N . ALA A 1 93 ? 12.105 -3.734 -15.716 1.00 94.94 93 ALA A N 1
ATOM 675 C CA . ALA A 1 93 ? 12.922 -4.709 -16.438 1.00 94.94 93 ALA A CA 1
ATOM 676 C C . ALA A 1 93 ? 13.226 -4.295 -17.889 1.00 94.94 93 ALA A C 1
ATOM 678 O O . ALA A 1 93 ? 14.193 -4.774 -18.476 1.00 94.94 93 ALA A O 1
ATOM 679 N N . SER A 1 94 ? 12.424 -3.398 -18.471 1.00 94.56 94 SER A N 1
ATOM 680 C CA . SER A 1 94 ? 12.656 -2.861 -19.813 1.00 94.56 94 SER A CA 1
ATOM 681 C C . SER A 1 94 ? 13.637 -1.678 -19.834 1.00 94.56 94 SER A C 1
ATOM 683 O O . SER A 1 94 ? 13.881 -1.121 -20.909 1.00 94.56 94 SER A O 1
ATOM 685 N N . LYS A 1 95 ? 14.117 -1.205 -18.675 1.00 92.12 95 LYS A N 1
ATOM 686 C CA . LYS A 1 95 ? 15.000 -0.032 -18.565 1.00 92.12 95 LYS A CA 1
ATOM 687 C C . LYS A 1 95 ? 16.463 -0.445 -18.441 1.00 92.12 95 LYS A C 1
ATOM 689 O O . LYS A 1 95 ? 16.803 -1.621 -18.400 1.00 92.12 95 LYS A O 1
ATOM 694 N N . ASN A 1 96 ? 17.349 0.550 -18.425 1.00 90.44 96 ASN A N 1
ATOM 695 C CA . ASN A 1 96 ? 18.759 0.309 -18.135 1.00 90.44 96 ASN A CA 1
ATOM 696 C C . ASN A 1 96 ? 18.948 -0.173 -16.684 1.00 90.44 96 ASN A C 1
ATOM 698 O O . ASN A 1 96 ? 18.084 0.037 -15.828 1.00 90.44 96 ASN A O 1
ATOM 702 N N . SER A 1 97 ? 20.104 -0.781 -16.410 1.00 90.44 97 SER A N 1
ATOM 703 C CA . SER A 1 97 ? 20.417 -1.363 -15.100 1.00 90.44 97 SER A CA 1
ATOM 704 C C . SER A 1 97 ? 20.301 -0.355 -13.957 1.00 90.44 97 SER A C 1
ATOM 706 O O . SER A 1 97 ? 19.771 -0.688 -12.908 1.00 90.44 97 SER A O 1
ATOM 708 N N . THR A 1 98 ? 20.700 0.903 -14.167 1.00 89.50 98 THR A N 1
ATOM 709 C CA . THR A 1 98 ? 20.595 1.947 -13.139 1.00 89.50 98 THR A CA 1
ATOM 710 C C . THR A 1 98 ? 19.148 2.202 -12.710 1.00 89.50 98 THR A C 1
ATOM 712 O O . THR A 1 98 ? 18.866 2.262 -11.516 1.00 89.50 98 THR A O 1
ATOM 715 N N . VAL A 1 99 ? 18.215 2.341 -13.657 1.00 89.00 99 VAL A N 1
ATOM 716 C CA . VAL A 1 99 ? 16.791 2.552 -13.339 1.00 89.00 99 VAL A CA 1
ATOM 717 C C . VAL A 1 99 ? 16.195 1.308 -12.683 1.00 89.00 99 VAL A C 1
ATOM 719 O O . VAL A 1 99 ? 15.446 1.430 -11.713 1.00 89.00 99 VAL A O 1
ATOM 722 N N . GLN A 1 100 ? 16.557 0.121 -13.171 1.00 91.31 100 GLN A N 1
ATOM 723 C CA . GLN A 1 100 ? 16.108 -1.145 -12.600 1.00 91.31 100 GLN A CA 1
ATOM 724 C C . GLN A 1 100 ? 16.574 -1.315 -11.143 1.00 91.31 100 GLN A C 1
ATOM 726 O O . GLN A 1 100 ? 15.769 -1.656 -10.277 1.00 91.31 100 GLN A O 1
ATOM 731 N N . ASP A 1 101 ? 17.840 -1.017 -10.846 1.00 91.56 101 ASP A N 1
ATOM 732 C CA . ASP A 1 101 ? 18.409 -1.113 -9.499 1.00 91.56 101 ASP A CA 1
ATOM 733 C C . ASP A 1 101 ? 17.744 -0.128 -8.532 1.00 91.56 101 ASP A C 1
ATOM 735 O O . ASP A 1 101 ? 17.355 -0.506 -7.424 1.00 91.56 101 ASP A O 1
ATOM 739 N N . LEU A 1 102 ? 17.544 1.125 -8.956 1.00 91.38 102 LEU A N 1
ATOM 740 C CA . LEU A 1 102 ? 16.859 2.133 -8.143 1.00 91.38 102 LEU A CA 1
ATOM 741 C C . LEU A 1 102 ? 15.388 1.768 -7.894 1.00 91.38 102 LEU A C 1
ATOM 743 O O . LEU A 1 102 ? 14.871 1.999 -6.799 1.00 91.38 102 LEU A O 1
ATOM 747 N N . TYR A 1 103 ? 14.709 1.180 -8.882 1.00 93.69 103 TYR A N 1
ATOM 748 C CA . TYR A 1 103 ? 13.348 0.677 -8.714 1.00 93.69 103 TYR A CA 1
ATOM 749 C C . TYR A 1 103 ? 13.293 -0.486 -7.709 1.00 93.69 103 TYR A C 1
ATOM 751 O O . TYR A 1 103 ? 12.451 -0.493 -6.809 1.00 93.69 103 TYR A O 1
ATOM 759 N N . ASN A 1 104 ? 14.234 -1.429 -7.789 1.00 93.50 104 ASN A N 1
ATOM 760 C CA . ASN A 1 104 ? 14.336 -2.534 -6.835 1.00 93.50 104 ASN A CA 1
ATOM 761 C C . ASN A 1 104 ? 14.607 -2.038 -5.405 1.00 93.50 104 ASN A C 1
ATOM 763 O O . ASN A 1 104 ? 13.966 -2.500 -4.460 1.00 93.50 104 ASN A O 1
ATOM 767 N N . GLN A 1 105 ? 15.494 -1.052 -5.234 1.00 92.38 105 GLN A N 1
ATOM 768 C CA . GLN A 1 105 ? 15.718 -0.398 -3.938 1.00 92.38 105 GLN A CA 1
ATOM 769 C C . GLN A 1 105 ? 14.443 0.274 -3.421 1.00 92.38 105 GLN A C 1
ATOM 771 O O . GLN A 1 105 ? 14.084 0.112 -2.255 1.00 92.38 105 GLN A O 1
ATOM 776 N N . PHE A 1 106 ? 13.718 0.980 -4.293 1.00 92.00 106 PHE A N 1
ATOM 777 C CA . PHE A 1 106 ? 12.443 1.596 -3.940 1.00 92.00 106 PHE A CA 1
ATOM 778 C C . PHE A 1 106 ? 11.415 0.562 -3.455 1.00 92.00 106 PHE A C 1
ATOM 780 O O . PHE A 1 106 ? 10.793 0.777 -2.414 1.00 92.00 106 PHE A O 1
ATOM 787 N N . LYS A 1 107 ? 11.266 -0.581 -4.140 1.00 92.56 107 LYS A N 1
ATOM 788 C CA . LYS A 1 107 ? 10.376 -1.674 -3.705 1.00 92.56 107 LYS A CA 1
ATOM 789 C C . LYS A 1 107 ? 10.752 -2.223 -2.331 1.00 92.56 107 LYS A C 1
ATOM 791 O O . LYS A 1 107 ? 9.874 -2.408 -1.483 1.00 92.56 107 LYS A O 1
ATOM 796 N N . THR A 1 108 ? 12.040 -2.464 -2.100 1.00 92.50 108 THR A N 1
ATOM 797 C CA . THR A 1 108 ? 12.547 -2.959 -0.813 1.00 92.50 108 THR A CA 1
ATOM 798 C C . THR A 1 108 ? 12.258 -1.963 0.306 1.00 92.50 108 THR A C 1
ATOM 800 O O . THR A 1 108 ? 11.660 -2.333 1.316 1.00 92.50 108 THR A O 1
ATOM 803 N N . ASN A 1 109 ? 12.571 -0.683 0.094 1.00 89.62 109 ASN A N 1
ATOM 804 C CA . ASN A 1 109 ? 12.323 0.373 1.076 1.00 89.62 109 ASN A CA 1
ATOM 805 C C . ASN A 1 109 ? 10.828 0.549 1.359 1.00 89.62 109 ASN A C 1
ATOM 807 O O . ASN A 1 109 ? 10.429 0.660 2.515 1.00 89.62 109 ASN A O 1
ATOM 811 N N . LYS A 1 110 ? 9.981 0.509 0.322 1.00 89.00 110 LYS A N 1
ATOM 812 C CA . LYS A 1 110 ? 8.521 0.553 0.472 1.00 89.00 110 LYS A CA 1
ATOM 813 C C . LYS A 1 110 ? 8.016 -0.619 1.314 1.00 89.00 110 LYS A C 1
ATOM 815 O O . LYS A 1 110 ? 7.187 -0.419 2.194 1.00 89.00 110 LYS A O 1
ATOM 820 N N . THR A 1 111 ? 8.526 -1.826 1.078 1.00 89.94 111 THR A N 1
ATOM 821 C CA . THR A 1 111 ? 8.141 -3.029 1.834 1.00 89.94 111 THR A CA 1
ATOM 822 C C . THR A 1 111 ? 8.551 -2.924 3.303 1.00 89.94 111 THR A C 1
ATOM 824 O O . THR A 1 111 ? 7.742 -3.200 4.192 1.00 89.94 111 THR A O 1
ATOM 827 N N . ALA A 1 112 ? 9.778 -2.473 3.570 1.00 90.31 112 ALA A N 1
ATOM 828 C CA . ALA A 1 112 ? 10.270 -2.239 4.924 1.00 90.31 112 ALA A CA 1
ATOM 829 C C . ALA A 1 112 ? 9.438 -1.171 5.653 1.00 90.31 112 ALA A C 1
ATOM 831 O O . ALA A 1 112 ? 8.960 -1.414 6.760 1.00 90.31 112 ALA A O 1
ATOM 832 N N . MET A 1 113 ? 9.171 -0.038 4.997 1.00 89.38 113 MET A N 1
ATOM 833 C CA . MET A 1 113 ? 8.347 1.043 5.542 1.00 89.38 113 MET A CA 1
ATOM 834 C C . MET A 1 113 ? 6.922 0.574 5.858 1.00 89.38 113 MET A C 1
ATOM 836 O O . MET A 1 113 ? 6.413 0.856 6.938 1.00 89.38 113 MET A O 1
ATOM 840 N N . MET A 1 114 ? 6.282 -0.183 4.959 1.00 87.81 114 MET A N 1
ATOM 841 C CA . MET A 1 114 ? 4.945 -0.737 5.204 1.00 87.81 114 MET A CA 1
ATOM 842 C C . MET A 1 114 ? 4.940 -1.721 6.378 1.00 87.81 114 MET A C 1
ATOM 844 O O . MET A 1 114 ? 4.005 -1.724 7.175 1.00 87.81 114 MET A O 1
ATOM 848 N N . THR A 1 115 ? 5.988 -2.534 6.509 1.00 90.25 115 THR A N 1
ATOM 849 C CA . THR A 1 115 ? 6.135 -3.486 7.620 1.00 90.25 115 THR A CA 1
ATOM 850 C C . THR A 1 115 ? 6.284 -2.753 8.950 1.00 90.25 115 THR A C 1
ATOM 852 O O . THR A 1 115 ? 5.588 -3.077 9.912 1.00 90.25 115 THR A O 1
ATOM 855 N N . GLN A 1 116 ? 7.141 -1.730 8.992 1.00 90.25 116 GLN A N 1
ATOM 856 C CA . GLN A 1 116 ? 7.324 -0.891 10.171 1.00 90.25 116 GLN A CA 1
ATOM 857 C C . GLN A 1 116 ? 6.032 -0.154 10.539 1.00 90.25 116 GLN A C 1
ATOM 859 O O . GLN A 1 116 ? 5.607 -0.206 11.688 1.00 90.25 116 GLN A O 1
ATOM 864 N N . MET A 1 117 ? 5.352 0.452 9.562 1.00 88.94 117 MET A N 1
ATOM 865 C CA . MET A 1 117 ? 4.093 1.161 9.791 1.00 88.94 117 MET A CA 1
ATOM 866 C C . MET A 1 117 ? 3.024 0.243 10.395 1.00 88.94 117 MET A C 1
ATOM 868 O O . MET A 1 117 ? 2.355 0.634 11.348 1.00 88.94 117 MET A O 1
ATOM 872 N N . LYS A 1 118 ? 2.882 -0.990 9.892 1.00 89.81 118 LYS A N 1
ATOM 873 C CA . LYS A 1 118 ? 1.960 -1.977 10.476 1.00 89.81 118 LYS A CA 1
ATOM 874 C C . LYS A 1 118 ? 2.333 -2.341 11.908 1.00 89.81 118 LYS A C 1
ATOM 876 O O . LYS A 1 118 ? 1.459 -2.417 12.765 1.00 89.81 118 LYS A O 1
ATOM 881 N N . ALA A 1 119 ? 3.618 -2.554 12.186 1.00 90.75 119 ALA A N 1
ATOM 882 C CA . ALA A 1 119 ? 4.078 -2.850 13.539 1.00 90.75 119 ALA A CA 1
ATOM 883 C C . ALA A 1 119 ? 3.765 -1.695 14.509 1.00 90.75 119 ALA A C 1
ATOM 885 O O . ALA A 1 119 ? 3.249 -1.934 15.603 1.00 90.75 119 ALA A O 1
ATOM 886 N N . ASP A 1 120 ? 3.995 -0.453 14.079 1.00 90.06 120 ASP A N 1
ATOM 887 C CA . ASP A 1 120 ? 3.703 0.750 14.860 1.00 90.06 120 ASP A CA 1
ATOM 888 C C . ASP A 1 120 ? 2.197 0.919 15.103 1.00 90.06 120 ASP A C 1
ATOM 890 O O . ASP A 1 120 ? 1.777 1.172 16.236 1.00 90.06 120 ASP A O 1
ATOM 894 N N . ILE A 1 121 ? 1.369 0.733 14.067 1.00 90.19 121 ILE A N 1
ATOM 895 C CA . ILE A 1 121 ? -0.097 0.763 14.181 1.00 90.19 121 ILE A CA 1
ATOM 896 C C . ILE A 1 121 ? -0.563 -0.314 15.159 1.00 90.19 121 ILE A C 1
ATOM 898 O O . ILE A 1 121 ? -1.302 -0.007 16.093 1.00 90.19 121 ILE A O 1
ATOM 902 N N . LYS A 1 122 ? -0.092 -1.555 15.012 1.00 89.19 122 LYS A N 1
ATOM 903 C CA . LYS A 1 122 ? -0.463 -2.673 15.885 1.00 89.19 122 LYS A CA 1
ATOM 904 C C . LYS A 1 122 ? -0.090 -2.421 17.344 1.00 89.19 122 LYS A C 1
ATOM 906 O O . LYS A 1 122 ? -0.897 -2.681 18.234 1.00 89.19 122 LYS A O 1
ATOM 911 N N . SER A 1 123 ? 1.102 -1.876 17.589 1.00 90.31 123 SER A N 1
ATOM 912 C CA . SER A 1 123 ? 1.561 -1.496 18.930 1.00 90.31 123 SER A CA 1
ATOM 913 C C . SER A 1 123 ? 0.626 -0.471 19.579 1.00 90.31 123 SER A C 1
ATOM 915 O O . SER A 1 123 ? 0.172 -0.662 20.706 1.00 90.31 123 SER A O 1
ATOM 917 N N . LYS A 1 124 ? 0.252 0.581 18.839 1.00 89.62 124 LYS A N 1
ATOM 918 C CA . LYS A 1 124 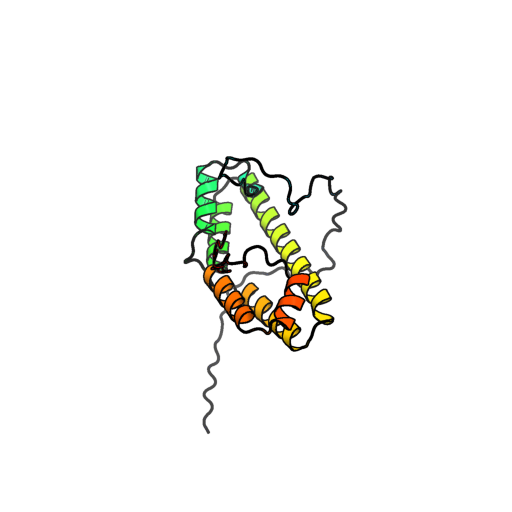? -0.663 1.624 19.331 1.00 89.62 124 LYS A CA 1
ATOM 919 C C . LYS A 1 124 ? -2.115 1.151 19.445 1.00 89.62 124 LYS A C 1
ATOM 921 O O . LYS A 1 124 ? -2.863 1.667 20.264 1.00 89.62 124 LYS A O 1
ATOM 926 N N . THR A 1 125 ? -2.509 0.166 18.644 1.00 91.19 125 THR A N 1
ATOM 927 C CA . THR A 1 125 ? -3.867 -0.395 18.625 1.00 91.19 125 THR A CA 1
ATOM 928 C C . THR A 1 125 ? -4.169 -1.223 19.874 1.00 91.19 125 THR A C 1
ATOM 930 O O . THR A 1 125 ? -5.317 -1.286 20.306 1.00 91.19 125 THR A O 1
ATOM 933 N N . ALA A 1 126 ? -3.149 -1.812 20.507 1.00 89.62 126 ALA A N 1
ATOM 934 C CA . ALA A 1 126 ? -3.314 -2.675 21.678 1.00 89.62 126 ALA A CA 1
ATOM 935 C C . ALA A 1 126 ? -3.958 -1.979 22.895 1.00 89.62 126 ALA A C 1
ATOM 937 O O . ALA A 1 126 ? -4.518 -2.657 23.755 1.00 89.62 126 ALA A O 1
ATOM 938 N N . SER A 1 127 ? -3.893 -0.645 22.979 1.00 88.75 127 SER A N 1
ATOM 939 C CA . SER A 1 127 ? -4.515 0.147 24.049 1.00 88.75 127 SER A CA 1
ATOM 940 C C . SER A 1 127 ? -5.938 0.626 23.731 1.00 88.75 127 SER A C 1
ATOM 942 O O . SER A 1 127 ? -6.565 1.260 24.580 1.00 88.75 127 SER A O 1
ATOM 944 N N . LEU A 1 128 ? -6.454 0.346 22.529 1.00 92.00 128 LEU A N 1
ATOM 945 C CA . LEU A 1 128 ? -7.776 0.795 22.091 1.00 92.00 128 LEU A CA 1
ATOM 946 C C . LEU A 1 128 ? -8.895 -0.173 22.505 1.00 92.00 128 LEU A C 1
ATOM 948 O O . LEU A 1 128 ? -8.645 -1.292 22.954 1.00 92.00 128 LEU A O 1
ATOM 952 N N . SER A 1 129 ? -10.146 0.258 22.321 1.00 94.50 129 SER A N 1
ATOM 953 C CA . SER A 1 129 ? -11.340 -0.582 22.477 1.00 94.50 129 SER A CA 1
ATOM 954 C C . SER A 1 129 ? -11.295 -1.805 21.553 1.00 94.50 129 SER A C 1
ATOM 956 O O . SER A 1 129 ? -10.688 -1.771 20.483 1.00 94.50 129 SER A O 1
ATOM 958 N N . SER A 1 130 ? -11.995 -2.883 21.917 1.00 95.31 130 SER A N 1
ATOM 959 C CA . SER A 1 130 ? -12.118 -4.066 21.051 1.00 95.31 130 SER A CA 1
ATOM 960 C C . SER A 1 130 ? -12.733 -3.734 19.685 1.00 95.31 130 SER A C 1
ATOM 962 O O . SER A 1 130 ? -12.339 -4.317 18.679 1.00 95.31 130 SER A O 1
ATOM 964 N N . THR A 1 131 ? -13.651 -2.765 19.632 1.00 95.06 131 THR A N 1
ATOM 965 C CA . THR A 1 131 ? -14.248 -2.261 18.388 1.00 95.06 131 THR A CA 1
ATOM 966 C C . THR A 1 131 ? -13.217 -1.564 17.503 1.00 95.06 131 THR A C 1
ATOM 968 O O . THR A 1 131 ? -13.123 -1.880 16.320 1.00 95.06 131 THR A O 1
ATOM 971 N N . ALA A 1 132 ? -12.382 -0.683 18.060 1.00 93.56 132 ALA A N 1
ATOM 972 C CA . ALA A 1 132 ? -11.315 -0.024 17.311 1.00 93.56 132 ALA A CA 1
ATOM 973 C C . ALA A 1 132 ? -10.225 -1.010 16.854 1.00 93.56 132 ALA A C 1
ATOM 975 O O . ALA A 1 132 ? -9.741 -0.907 15.729 1.00 93.56 132 ALA A O 1
ATOM 976 N N . GLN A 1 133 ? -9.879 -2.001 17.683 1.00 94.44 133 GLN A N 1
ATOM 977 C CA . GLN A 1 133 ? -8.948 -3.071 17.305 1.00 94.44 133 GLN A CA 1
ATOM 978 C C . GLN A 1 133 ? -9.469 -3.891 16.115 1.00 94.44 133 GLN A C 1
ATOM 980 O O . GLN A 1 133 ? -8.703 -4.219 15.204 1.00 94.44 133 GLN A O 1
ATOM 985 N N . GLN A 1 134 ? -10.772 -4.190 16.096 1.00 95.38 134 GLN A N 1
ATOM 986 C CA . GLN A 1 134 ? -11.397 -4.883 14.972 1.00 95.38 134 GLN A CA 1
ATOM 987 C C . GLN A 1 134 ? -11.349 -4.032 13.699 1.00 95.38 134 GLN A C 1
ATOM 989 O O . GLN A 1 134 ? -10.954 -4.540 12.656 1.00 95.38 134 GLN A O 1
ATOM 994 N N . ILE A 1 135 ? -11.650 -2.732 13.791 1.00 95.31 135 ILE A N 1
ATOM 995 C CA . ILE A 1 135 ? -11.571 -1.820 12.640 1.00 95.31 135 ILE A CA 1
ATOM 996 C C . ILE A 1 135 ? -10.158 -1.795 12.041 1.00 95.31 135 ILE A C 1
ATOM 998 O O . ILE A 1 135 ? -10.011 -1.858 10.822 1.00 95.31 135 ILE A O 1
ATOM 1002 N N . VAL A 1 136 ? -9.111 -1.740 12.873 1.00 94.31 136 VAL A N 1
ATOM 1003 C CA . VAL A 1 136 ? -7.718 -1.814 12.393 1.00 94.31 136 VAL A CA 1
ATOM 1004 C C . VAL A 1 136 ? -7.457 -3.134 11.675 1.00 94.31 136 VAL A C 1
ATOM 1006 O O . VAL A 1 136 ? -6.895 -3.130 10.584 1.00 94.31 136 VAL A O 1
ATOM 1009 N N . THR A 1 137 ? -7.911 -4.249 12.249 1.00 95.00 137 THR A N 1
ATOM 1010 C CA . THR A 1 137 ? -7.760 -5.583 11.648 1.00 95.00 137 THR A CA 1
ATOM 1011 C C . THR A 1 137 ? -8.441 -5.664 10.278 1.00 95.00 137 THR A C 1
ATOM 1013 O O . THR A 1 137 ? -7.863 -6.188 9.325 1.00 95.00 137 THR A O 1
ATOM 1016 N N . ASP A 1 138 ? -9.645 -5.106 10.151 1.00 95.25 138 ASP A N 1
ATOM 1017 C CA . ASP A 1 138 ? -10.398 -5.105 8.895 1.00 95.25 138 ASP A CA 1
ATOM 1018 C C . ASP A 1 138 ? -9.718 -4.228 7.829 1.00 95.25 138 ASP A C 1
ATOM 1020 O O . ASP A 1 138 ? -9.625 -4.616 6.662 1.00 95.25 138 ASP A O 1
ATOM 1024 N N . ILE A 1 139 ? -9.186 -3.066 8.226 1.00 94.19 139 ILE A N 1
ATOM 1025 C CA . ILE A 1 139 ? -8.418 -2.181 7.339 1.00 94.19 139 ILE A CA 1
ATOM 1026 C C . ILE A 1 139 ? -7.127 -2.863 6.870 1.00 94.19 139 ILE A C 1
ATOM 1028 O O . ILE A 1 139 ? -6.827 -2.835 5.676 1.00 94.19 139 ILE A O 1
ATOM 1032 N N . GLU A 1 140 ? -6.380 -3.510 7.770 1.00 93.12 140 GLU A N 1
ATOM 1033 C CA . GLU A 1 140 ? -5.167 -4.262 7.421 1.00 93.12 140 GLU A CA 1
ATOM 1034 C C . GLU A 1 140 ? -5.460 -5.360 6.391 1.00 93.12 140 GLU A C 1
ATOM 1036 O O . GLU A 1 140 ? -4.735 -5.482 5.402 1.00 93.12 140 GLU A O 1
ATOM 1041 N N . ALA A 1 141 ? -6.557 -6.104 6.566 1.00 95.88 141 ALA A N 1
ATOM 1042 C CA . ALA A 1 141 ? -6.967 -7.142 5.624 1.00 95.88 141 ALA A CA 1
ATOM 1043 C C . ALA A 1 141 ? -7.247 -6.586 4.215 1.00 95.88 141 ALA A C 1
ATOM 1045 O O . ALA A 1 141 ? -6.881 -7.214 3.222 1.00 95.88 141 ALA A O 1
ATOM 1046 N N . ILE A 1 142 ? -7.847 -5.394 4.106 1.00 96.00 142 ILE A N 1
ATOM 1047 C CA . ILE A 1 142 ? -8.088 -4.735 2.811 1.00 96.00 142 ILE A CA 1
ATOM 1048 C C . ILE A 1 142 ? -6.774 -4.252 2.183 1.00 96.00 142 ILE A C 1
ATOM 1050 O O . ILE A 1 142 ? -6.557 -4.430 0.981 1.00 96.00 142 ILE A O 1
ATOM 1054 N N . ILE A 1 143 ? -5.883 -3.658 2.980 1.00 92.44 143 ILE A N 1
ATOM 1055 C CA . ILE A 1 143 ? -4.563 -3.208 2.510 1.00 92.44 143 ILE A CA 1
ATOM 1056 C C . ILE A 1 143 ? -3.746 -4.398 1.980 1.00 92.44 143 ILE A C 1
ATOM 1058 O O . ILE A 1 143 ? -3.025 -4.261 0.987 1.00 92.44 143 ILE A O 1
ATOM 1062 N N . ASP A 1 144 ? -3.898 -5.579 2.577 1.00 94.25 144 ASP A N 1
ATOM 1063 C CA . ASP A 1 144 ? -3.195 -6.791 2.151 1.00 94.25 144 ASP A CA 1
ATOM 1064 C C . ASP A 1 144 ? -3.830 -7.515 0.967 1.00 94.25 144 ASP A C 1
ATOM 1066 O O . ASP A 1 144 ? -3.125 -8.220 0.239 1.00 94.25 144 ASP A O 1
ATOM 1070 N N . ASP A 1 145 ? -5.113 -7.285 0.698 1.00 96.38 145 ASP A N 1
ATOM 1071 C CA . ASP A 1 145 ? -5.809 -7.856 -0.449 1.00 96.38 145 ASP A CA 1
ATOM 1072 C C . ASP A 1 145 ? -5.231 -7.317 -1.767 1.00 96.38 145 ASP A C 1
ATOM 1074 O O . ASP A 1 145 ? -5.546 -6.214 -2.202 1.00 96.38 145 ASP A O 1
ATOM 1078 N N . GLN A 1 146 ? -4.365 -8.088 -2.428 1.00 95.88 146 GLN A N 1
ATOM 1079 C CA . GLN A 1 146 ? -3.756 -7.696 -3.705 1.00 95.88 146 GLN A CA 1
ATOM 1080 C C . GLN A 1 146 ? -4.710 -7.815 -4.905 1.00 95.88 146 GLN A C 1
ATOM 1082 O O . GLN A 1 146 ? -4.366 -7.351 -5.992 1.00 95.88 146 GLN A O 1
ATOM 1087 N N . SER A 1 147 ? -5.889 -8.421 -4.719 1.00 97.62 147 SER A N 1
ATOM 1088 C CA . SER A 1 147 ? -6.857 -8.682 -5.793 1.00 97.62 147 SER A CA 1
ATOM 1089 C C . SER A 1 147 ? -7.775 -7.499 -6.099 1.00 97.62 147 SER A C 1
ATOM 1091 O O . SER A 1 147 ? -8.501 -7.525 -7.090 1.00 97.62 147 SER A O 1
ATOM 1093 N N . ILE A 1 148 ? -7.735 -6.451 -5.274 1.00 96.44 148 ILE A N 1
ATOM 1094 C CA . ILE A 1 148 ? -8.524 -5.235 -5.467 1.00 96.44 148 ILE A CA 1
ATOM 1095 C C . ILE A 1 148 ? -7.712 -4.107 -6.088 1.00 96.44 148 ILE A C 1
ATOM 1097 O O . ILE A 1 148 ? -6.483 -4.049 -5.982 1.00 96.44 148 ILE A O 1
ATOM 1101 N N . THR A 1 149 ? -8.418 -3.177 -6.723 1.00 96.38 149 THR A N 1
ATOM 1102 C CA . THR A 1 149 ? -7.842 -1.922 -7.208 1.00 96.38 149 THR A CA 1
ATOM 1103 C C . THR A 1 149 ? -7.613 -0.945 -6.051 1.00 96.38 149 THR A C 1
ATOM 1105 O O . THR A 1 149 ? -8.214 -1.055 -4.980 1.00 96.38 149 THR A O 1
ATOM 1108 N N . ARG A 1 150 ? -6.771 0.074 -6.267 1.00 91.56 150 ARG A N 1
ATOM 1109 C CA . ARG A 1 150 ? -6.550 1.151 -5.278 1.00 91.56 150 ARG A CA 1
ATOM 1110 C C . ARG A 1 150 ? -7.839 1.929 -4.970 1.00 91.56 150 ARG A C 1
ATOM 1112 O O . ARG A 1 150 ? -8.038 2.370 -3.843 1.00 91.56 150 ARG A O 1
ATOM 1119 N N . ALA A 1 151 ? -8.722 2.075 -5.961 1.00 92.88 151 ALA A N 1
ATOM 1120 C CA . ALA A 1 151 ? -10.026 2.710 -5.773 1.00 92.88 151 ALA A CA 1
ATOM 1121 C C . ALA A 1 151 ? -10.931 1.866 -4.862 1.00 92.88 151 ALA A C 1
ATOM 1123 O O . ALA A 1 151 ? -11.508 2.392 -3.916 1.00 92.88 151 ALA A O 1
ATOM 1124 N N . GLN A 1 152 ? -10.977 0.551 -5.087 1.00 95.69 152 GLN A N 1
ATOM 1125 C CA . GLN A 1 152 ? -11.735 -0.374 -4.244 1.00 95.69 152 GLN A CA 1
ATOM 1126 C C . GLN A 1 152 ? -11.183 -0.446 -2.815 1.00 95.69 152 GLN A C 1
ATOM 1128 O O . GLN A 1 152 ? -11.963 -0.503 -1.870 1.00 95.69 152 GLN A O 1
ATOM 1133 N N . GLU A 1 153 ? -9.858 -0.430 -2.635 1.00 95.19 153 GLU A N 1
ATOM 1134 C CA . GLU A 1 153 ? -9.235 -0.328 -1.307 1.00 95.19 153 GLU A CA 1
ATOM 1135 C C . GLU A 1 153 ? -9.741 0.914 -0.570 1.00 95.19 153 GLU A C 1
ATOM 1137 O O . GLU A 1 153 ? -10.262 0.807 0.541 1.00 95.19 153 GLU A O 1
ATOM 1142 N N . HIS A 1 154 ? -9.659 2.076 -1.220 1.00 93.75 154 HIS A N 1
ATOM 1143 C CA . HIS A 1 154 ? -10.126 3.338 -0.661 1.00 93.75 154 HIS A CA 1
ATOM 1144 C C . HIS A 1 154 ? -11.619 3.297 -0.305 1.00 93.75 154 HIS A C 1
ATOM 1146 O O . HIS A 1 154 ? -11.999 3.694 0.794 1.00 93.75 154 HIS A O 1
ATOM 1152 N N . GLU A 1 155 ? -12.473 2.794 -1.199 1.00 95.50 155 GLU A N 1
ATOM 1153 C CA . GLU A 1 155 ? -13.915 2.665 -0.961 1.00 95.50 155 GLU A CA 1
ATOM 1154 C C . GLU A 1 155 ? -14.234 1.737 0.215 1.00 95.50 155 GLU A C 1
ATOM 1156 O O . GLU A 1 155 ? -15.041 2.094 1.074 1.00 95.50 155 GLU A O 1
ATOM 1161 N N . LYS A 1 156 ? -13.581 0.572 0.298 1.00 96.50 156 LYS A N 1
ATOM 1162 C CA . LYS A 1 156 ? -13.791 -0.386 1.393 1.00 96.50 156 LYS A CA 1
ATOM 1163 C C . LYS A 1 156 ? -13.332 0.184 2.738 1.00 96.50 156 LYS A C 1
ATOM 1165 O O . LYS A 1 156 ? -14.065 0.076 3.719 1.00 96.50 156 LYS A O 1
ATOM 1170 N N . ILE A 1 157 ? -12.162 0.828 2.784 1.00 94.81 157 ILE A N 1
ATOM 1171 C CA . ILE A 1 157 ? -11.662 1.490 4.001 1.00 94.81 157 ILE A CA 1
ATOM 1172 C C . ILE A 1 157 ? -12.607 2.623 4.410 1.00 94.81 157 ILE A C 1
ATOM 1174 O O . ILE A 1 157 ? -12.975 2.725 5.580 1.00 94.81 157 ILE A O 1
ATOM 1178 N N . LYS A 1 158 ? -13.050 3.448 3.452 1.00 94.25 158 LYS A N 1
ATOM 1179 C CA . LYS A 1 158 ? -14.017 4.516 3.716 1.00 94.25 158 LYS A CA 1
ATOM 1180 C C . LYS A 1 158 ? -15.314 3.954 4.295 1.00 94.25 158 LYS A C 1
ATOM 1182 O O . LYS A 1 158 ? -15.796 4.493 5.281 1.00 94.25 158 LYS A O 1
ATOM 1187 N N . ALA A 1 159 ? -15.852 2.871 3.737 1.00 95.81 159 ALA A N 1
ATOM 1188 C CA . ALA A 1 159 ? -17.087 2.260 4.224 1.00 95.81 159 ALA A CA 1
ATOM 1189 C C . ALA A 1 159 ? -16.970 1.754 5.673 1.00 95.81 159 ALA A C 1
ATOM 1191 O O . ALA A 1 159 ? -17.876 1.989 6.473 1.00 95.81 159 ALA A O 1
ATOM 1192 N N . ILE A 1 160 ? -15.847 1.114 6.031 1.00 95.00 160 ILE A N 1
ATOM 1193 C CA . ILE A 1 160 ? -15.569 0.696 7.417 1.00 95.00 160 ILE A CA 1
ATOM 1194 C C . ILE A 1 160 ? -15.560 1.906 8.343 1.00 95.00 160 ILE A C 1
ATOM 1196 O O . ILE A 1 160 ? -16.187 1.894 9.402 1.00 95.00 160 ILE A O 1
ATOM 1200 N N . LEU A 1 161 ? -14.853 2.960 7.937 1.00 92.56 161 LEU A N 1
ATOM 1201 C CA . LEU A 1 161 ? -14.750 4.159 8.746 1.00 92.56 161 LEU A CA 1
ATOM 1202 C C . LEU A 1 161 ? -16.100 4.848 8.859 1.00 92.56 161 LEU A C 1
ATOM 1204 O O . LEU A 1 161 ? -16.491 5.141 9.971 1.00 92.56 161 LEU A O 1
ATOM 1208 N N . ASP A 1 162 ? -16.852 5.054 7.781 1.00 92.56 162 ASP A N 1
ATOM 1209 C CA . ASP A 1 162 ? -18.173 5.692 7.819 1.00 92.56 162 ASP A CA 1
ATOM 1210 C C . ASP A 1 162 ? -19.107 5.009 8.830 1.00 92.56 162 ASP A C 1
ATOM 1212 O O . ASP A 1 162 ? -19.754 5.707 9.615 1.00 92.56 162 ASP A O 1
ATOM 1216 N N . ALA A 1 163 ? -19.102 3.671 8.864 1.00 94.06 163 ALA A N 1
ATOM 1217 C CA . ALA A 1 163 ? -19.896 2.852 9.780 1.00 94.06 163 ALA A CA 1
ATOM 1218 C C . ALA A 1 163 ? -19.394 2.853 11.239 1.00 94.06 163 ALA A C 1
ATOM 1220 O O . ALA A 1 163 ? -20.148 2.490 12.144 1.00 94.06 163 ALA A O 1
ATOM 1221 N N . ALA A 1 164 ? -18.145 3.253 11.489 1.00 94.25 164 ALA A N 1
ATOM 1222 C CA . ALA A 1 164 ? -17.571 3.302 12.828 1.00 94.25 164 ALA A CA 1
ATOM 1223 C C . ALA A 1 164 ? -18.159 4.441 13.680 1.00 94.25 164 ALA A C 1
ATOM 1225 O O . ALA A 1 164 ? -18.558 5.502 13.178 1.00 94.25 164 ALA A O 1
ATOM 1226 N N . SER A 1 165 ? -18.153 4.241 15.000 1.00 94.38 165 SER A N 1
ATOM 1227 C CA . SER A 1 165 ? -18.550 5.275 15.958 1.00 94.38 165 SER A CA 1
ATOM 1228 C C . SER A 1 165 ? -17.590 6.472 15.913 1.00 94.38 165 SER A C 1
ATOM 1230 O O . SER A 1 165 ? -16.416 6.329 15.569 1.00 94.38 165 SER A O 1
ATOM 1232 N N . THR A 1 166 ?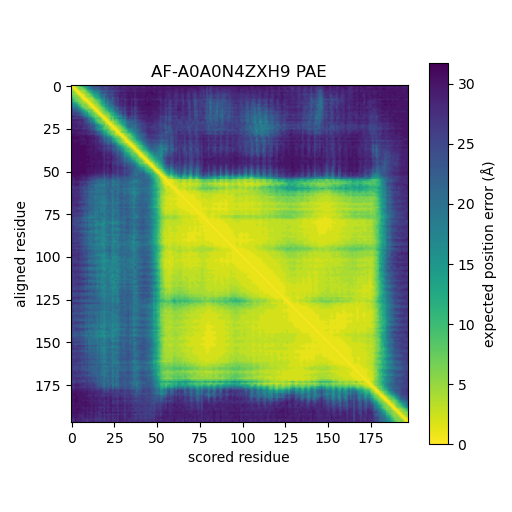 -18.062 7.664 16.289 1.00 92.00 166 THR A N 1
ATOM 1233 C CA . THR A 1 166 ? -17.199 8.857 16.391 1.00 92.00 166 THR A CA 1
ATOM 1234 C C . THR A 1 166 ? -16.028 8.623 17.347 1.00 92.00 166 THR A C 1
ATOM 1236 O O . THR A 1 166 ? -14.899 8.972 17.022 1.00 92.00 166 THR A O 1
ATOM 1239 N N . THR A 1 167 ? -16.272 7.940 18.470 1.00 91.88 167 THR A N 1
ATOM 1240 C CA . THR A 1 167 ? -15.236 7.577 19.444 1.00 91.88 167 THR A CA 1
ATOM 1241 C C . THR A 1 167 ? -14.147 6.701 18.828 1.00 91.88 167 THR A C 1
ATOM 1243 O O . THR A 1 167 ? -12.963 6.981 19.010 1.00 91.88 167 THR A O 1
ATOM 1246 N N . ASP A 1 168 ? -14.523 5.663 18.072 1.00 92.81 168 ASP A N 1
ATOM 1247 C CA . ASP A 1 168 ? -13.539 4.798 17.416 1.00 92.81 168 ASP A CA 1
ATOM 1248 C C . ASP A 1 168 ? -12.791 5.571 16.318 1.00 92.81 168 ASP A C 1
ATOM 1250 O O . ASP A 1 168 ? -11.568 5.501 16.251 1.00 92.81 168 ASP A O 1
ATOM 1254 N N . LYS A 1 169 ? -13.483 6.385 15.506 1.00 91.12 169 LYS A N 1
ATOM 1255 C CA . LYS A 1 169 ? -12.842 7.2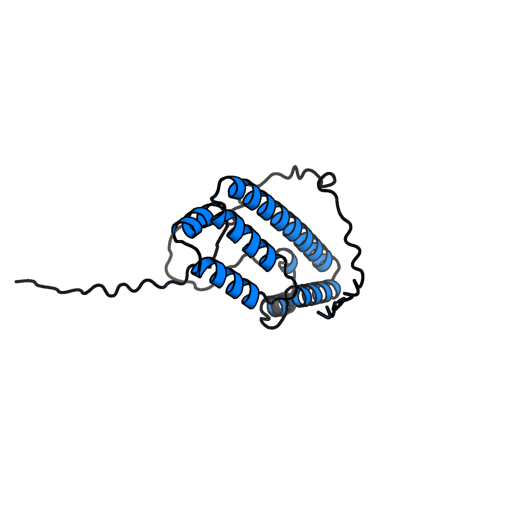55 14.499 1.00 91.12 169 LYS A CA 1
ATOM 1256 C C . LYS A 1 169 ? -11.781 8.157 15.124 1.00 91.12 169 LYS A C 1
ATOM 1258 O O . LYS A 1 169 ? -10.682 8.270 14.584 1.00 91.12 169 LYS A O 1
ATOM 1263 N N . ASP A 1 170 ? -12.094 8.793 16.249 1.00 89.94 170 ASP A N 1
ATOM 1264 C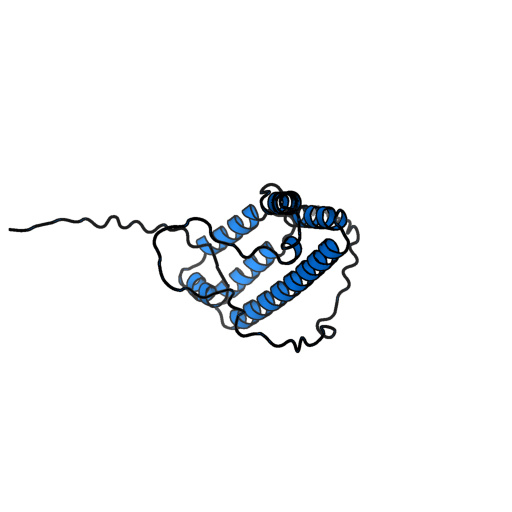 CA . ASP A 1 170 ? -11.179 9.711 16.927 1.00 89.94 170 ASP A CA 1
ATOM 1265 C C . ASP A 1 170 ? -9.975 8.987 17.534 1.00 89.94 170 ASP A C 1
ATOM 1267 O O . ASP A 1 170 ? -8.844 9.456 17.388 1.00 89.94 170 ASP A O 1
ATOM 1271 N N . ALA A 1 171 ? -10.184 7.804 18.117 1.00 89.44 171 ALA A N 1
ATOM 1272 C CA . ALA A 1 171 ? -9.089 6.949 18.567 1.00 89.44 171 ALA A CA 1
ATOM 1273 C C . ALA A 1 171 ? -8.151 6.574 17.403 1.00 89.44 171 ALA A C 1
ATOM 1275 O O . ALA A 1 171 ? -6.926 6.682 17.515 1.00 89.44 171 ALA A O 1
ATOM 1276 N N . LEU A 1 172 ? -8.727 6.212 16.255 1.00 89.69 172 LEU A N 1
ATOM 1277 C CA . LEU A 1 172 ? -8.004 5.769 15.065 1.00 89.69 172 LEU A CA 1
ATOM 1278 C C . LEU A 1 172 ? -7.210 6.885 14.367 1.00 89.69 172 LEU A C 1
ATOM 1280 O O . LEU A 1 172 ? -6.108 6.626 13.878 1.00 89.69 172 LEU A O 1
ATOM 1284 N N . LYS A 1 173 ? -7.707 8.132 14.367 1.00 87.19 173 LYS A N 1
ATOM 1285 C CA . LYS A 1 173 ? -6.998 9.302 13.798 1.00 87.19 173 LYS A CA 1
ATOM 1286 C C . LYS A 1 173 ? -5.603 9.503 14.395 1.00 87.19 173 LYS A C 1
ATOM 1288 O O . LYS A 1 173 ? -4.709 9.985 13.708 1.00 87.19 173 LYS A O 1
ATOM 1293 N N . SER A 1 174 ? -5.419 9.152 15.668 1.00 78.88 174 SER A N 1
ATOM 1294 C CA . SER A 1 174 ? -4.145 9.335 16.377 1.00 78.88 174 SER A CA 1
ATOM 1295 C C . SER A 1 174 ? -3.095 8.263 16.054 1.00 78.88 174 SER A C 1
ATOM 1297 O O . SER A 1 174 ? -1.905 8.461 16.316 1.00 78.88 174 SER A O 1
ATOM 1299 N N . ILE A 1 175 ? -3.516 7.132 15.474 1.00 85.56 175 ILE A N 1
ATOM 1300 C CA . ILE A 1 175 ? -2.647 5.971 15.248 1.00 85.56 175 ILE A CA 1
ATOM 1301 C C . ILE A 1 175 ? -2.429 5.646 13.771 1.00 85.56 175 ILE A C 1
ATOM 1303 O O . ILE A 1 175 ? -1.366 5.129 13.433 1.00 85.56 175 ILE A O 1
ATOM 1307 N N . MET A 1 176 ? -3.379 5.980 12.892 1.00 79.06 176 MET A N 1
ATOM 1308 C CA . MET A 1 176 ? -3.261 5.751 11.454 1.00 79.06 176 MET A CA 1
ATOM 1309 C C . MET A 1 176 ? -2.935 7.059 10.722 1.00 79.06 176 MET A C 1
ATOM 1311 O O . MET A 1 176 ? -3.664 8.042 10.881 1.00 79.06 176 MET A O 1
ATOM 1315 N N . PRO A 1 177 ? -1.882 7.099 9.883 1.00 67.69 177 PRO A N 1
ATOM 1316 C CA . PRO A 1 177 ? -1.597 8.248 9.033 1.00 67.69 177 PRO A CA 1
ATOM 1317 C C . PRO A 1 177 ? -2.645 8.344 7.914 1.00 67.69 177 PRO A C 1
ATOM 1319 O O . PRO A 1 177 ? -2.439 7.907 6.787 1.00 67.69 177 PRO A O 1
ATOM 1322 N N . MET A 1 178 ? -3.791 8.940 8.228 1.00 57.19 178 MET A N 1
ATOM 1323 C CA . MET A 1 178 ? -4.918 9.131 7.314 1.00 57.19 178 MET A CA 1
ATOM 1324 C C . MET A 1 178 ? -4.719 10.389 6.455 1.00 57.19 178 MET A C 1
ATOM 1326 O O . MET A 1 178 ? -5.490 11.345 6.533 1.00 57.19 178 MET A O 1
ATOM 1330 N N . HIS A 1 179 ? -3.660 10.431 5.645 1.00 49.25 179 HIS A N 1
ATOM 1331 C CA . HIS A 1 179 ? -3.474 11.524 4.688 1.00 49.25 179 HIS A CA 1
ATOM 1332 C C . HIS A 1 179 ? -4.455 11.357 3.513 1.00 49.25 179 HIS A C 1
ATOM 1334 O O . HIS A 1 179 ? -4.257 10.501 2.658 1.00 49.25 179 HIS A O 1
ATOM 1340 N N . GLY A 1 180 ? -5.509 12.184 3.466 1.00 46.12 180 GLY A N 1
ATOM 1341 C CA . GLY A 1 180 ? -6.349 12.367 2.268 1.00 46.12 180 GLY A CA 1
ATOM 1342 C C . GLY A 1 180 ? -7.818 11.930 2.346 1.00 46.12 180 GLY A C 1
ATOM 1343 O O . GLY A 1 180 ? -8.536 12.111 1.371 1.00 46.12 180 GLY A O 1
ATOM 1344 N N . MET A 1 181 ? -8.306 11.423 3.482 1.00 45.38 181 MET A N 1
ATOM 1345 C CA . MET A 1 181 ? -9.716 11.001 3.641 1.00 45.38 181 MET A CA 1
ATOM 1346 C C . MET A 1 181 ? -10.668 12.134 4.081 1.00 45.38 181 MET A C 1
ATOM 1348 O O . MET A 1 181 ? -11.857 11.908 4.300 1.00 45.38 181 MET A O 1
ATOM 1352 N N . GLY A 1 182 ? -10.160 13.362 4.221 1.00 37.88 182 GLY A N 1
ATOM 1353 C CA . GLY A 1 182 ? -10.951 14.547 4.550 1.00 37.88 182 GLY A CA 1
ATOM 1354 C C . GLY A 1 182 ? -11.596 15.141 3.304 1.00 37.88 182 GLY A C 1
ATOM 1355 O O . GLY A 1 182 ? -11.079 16.101 2.738 1.00 37.88 182 GLY A O 1
ATOM 1356 N N . GLY A 1 183 ? -12.721 14.568 2.876 1.00 38.56 183 GLY A N 1
ATOM 1357 C CA . GLY A 1 183 ? -13.649 15.271 1.999 1.00 38.56 183 GLY A CA 1
ATOM 1358 C C . GLY A 1 183 ? -14.052 16.584 2.667 1.00 38.56 183 GLY A C 1
ATOM 1359 O O . GLY A 1 183 ? -14.605 16.583 3.762 1.00 38.56 183 GLY A O 1
ATOM 1360 N N . HIS A 1 184 ? -13.714 17.695 2.022 1.00 44.34 184 HIS A N 1
ATOM 1361 C CA . HIS A 1 184 ? -14.143 19.037 2.388 1.00 44.34 184 HIS A CA 1
ATOM 1362 C C . HIS A 1 184 ? -15.667 19.102 2.213 1.00 44.34 184 HIS A C 1
ATOM 1364 O O . HIS A 1 184 ? -16.168 19.298 1.108 1.00 44.34 184 HIS A O 1
ATOM 1370 N N . GLY A 1 185 ? -16.395 18.814 3.285 1.00 43.38 185 GLY A N 1
ATOM 1371 C CA . GLY A 1 185 ? -17.845 18.700 3.295 1.00 43.38 185 GLY A CA 1
ATOM 1372 C C . GLY A 1 185 ? -18.392 19.117 4.649 1.00 43.38 185 GLY A C 1
ATOM 1373 O O . GLY A 1 185 ? -18.985 18.297 5.333 1.00 43.38 185 GLY A O 1
ATOM 1374 N N . GLU A 1 186 ? -18.152 20.372 5.023 1.00 39.69 186 GLU A N 1
ATOM 1375 C CA . GLU A 1 186 ? -18.951 21.080 6.025 1.00 39.69 186 GLU A CA 1
ATOM 1376 C C . GLU A 1 186 ? -19.451 22.384 5.383 1.00 39.69 186 GLU A C 1
ATOM 1378 O O . GLU A 1 186 ? -18.753 23.386 5.220 1.00 39.69 186 GLU A O 1
ATOM 1383 N N . ASP A 1 187 ? -20.673 22.251 4.887 1.00 47.78 187 ASP A N 1
ATOM 1384 C CA . ASP A 1 187 ? -21.734 23.241 4.794 1.00 47.78 187 ASP A CA 1
ATOM 1385 C C . ASP A 1 187 ? -21.706 24.345 5.869 1.00 47.78 187 ASP A C 1
ATOM 1387 O O . ASP A 1 187 ? -22.429 24.321 6.859 1.00 47.78 187 ASP A O 1
ATOM 1391 N N . MET A 1 188 ? -20.991 25.437 5.610 1.00 39.16 188 MET A N 1
ATOM 1392 C CA . MET A 1 188 ? -21.283 26.704 6.289 1.00 39.16 188 MET A CA 1
ATOM 1393 C C . MET A 1 188 ? -22.393 27.466 5.556 1.00 39.16 188 MET A C 1
ATOM 1395 O O . MET A 1 188 ? -22.179 28.548 5.011 1.00 39.16 188 MET A O 1
ATOM 1399 N N . SER A 1 189 ? -23.611 26.915 5.560 1.00 46.59 189 SER A N 1
ATOM 1400 C CA . SER A 1 189 ? -24.829 27.718 5.407 1.00 46.59 189 SER A CA 1
ATOM 1401 C C . SER A 1 189 ? -25.146 28.384 6.749 1.00 46.59 189 SER A C 1
ATOM 1403 O O . SER A 1 189 ? -26.040 27.962 7.476 1.00 46.59 189 SER A O 1
ATOM 1405 N N . GLY A 1 190 ? -24.358 29.398 7.103 1.00 37.91 190 GLY A N 1
ATOM 1406 C CA . GLY A 1 190 ? -24.642 30.299 8.215 1.00 37.91 190 GLY A CA 1
ATOM 1407 C C . GLY A 1 190 ? -25.223 31.600 7.677 1.00 37.91 190 GLY A C 1
ATOM 1408 O O . GLY A 1 190 ? -24.504 32.397 7.078 1.00 37.91 190 GLY A O 1
ATOM 1409 N N . GLU A 1 191 ? -26.528 31.783 7.864 1.00 37.78 191 GLU A N 1
ATOM 1410 C CA . GLU A 1 191 ? -27.272 33.025 7.652 1.00 37.78 191 GLU A CA 1
ATOM 1411 C C . GLU A 1 191 ? -26.507 34.262 8.142 1.00 37.78 191 GLU A C 1
ATOM 1413 O O . GLU A 1 191 ? -26.162 34.382 9.316 1.00 37.78 191 GLU A O 1
ATOM 1418 N N . HIS A 1 192 ? -26.310 35.228 7.246 1.00 37.88 192 HIS A N 1
ATOM 1419 C CA . HIS A 1 192 ? -25.860 36.569 7.598 1.00 37.88 192 HIS A CA 1
ATOM 1420 C C . HIS A 1 192 ? -27.070 37.514 7.565 1.00 37.88 192 HIS A C 1
ATOM 1422 O O . HIS A 1 192 ? -27.270 38.268 6.614 1.00 37.88 192 HIS A O 1
ATOM 1428 N N . THR A 1 193 ? -27.922 37.467 8.594 1.00 41.66 193 THR A N 1
ATOM 1429 C CA . THR A 1 193 ? -28.911 38.527 8.840 1.00 41.66 193 THR A CA 1
ATOM 1430 C C . THR A 1 193 ? -28.192 39.757 9.383 1.00 41.66 193 THR A C 1
ATOM 1432 O O . THR A 1 193 ? -27.898 39.847 10.574 1.00 41.66 193 THR A O 1
ATOM 1435 N N . THR A 1 194 ? -27.910 40.727 8.515 1.00 44.50 194 THR A N 1
ATOM 1436 C CA . THR A 1 194 ? -27.537 42.079 8.940 1.00 44.50 194 THR A CA 1
ATOM 1437 C C . THR A 1 194 ? -28.799 42.842 9.332 1.00 44.50 194 THR A C 1
ATOM 1439 O O . THR A 1 194 ? -29.540 43.317 8.473 1.00 44.50 194 THR A O 1
ATOM 1442 N N . LEU A 1 195 ? -29.036 42.962 10.636 1.00 45.22 195 LEU A N 1
ATOM 1443 C CA . LEU A 1 195 ? -29.880 44.000 11.222 1.00 45.22 195 LEU A CA 1
ATOM 1444 C C . LEU A 1 195 ? -28.950 45.118 11.704 1.00 45.22 195 LEU A C 1
ATOM 1446 O O . LEU A 1 195 ? -28.224 44.952 12.681 1.00 45.22 195 LEU A O 1
ATOM 1450 N N . SER A 1 196 ? -28.973 46.255 11.015 1.00 45.28 196 SER A N 1
ATOM 1451 C CA . SER A 1 196 ? -28.498 47.527 11.558 1.00 45.28 196 SER A CA 1
ATOM 1452 C C . SER A 1 196 ? -29.654 48.513 11.478 1.00 45.28 196 SER A C 1
ATOM 1454 O O . SER A 1 196 ? -30.150 48.799 10.387 1.00 45.28 196 SER A O 1
ATOM 1456 N N . GLY A 1 197 ? -30.117 48.937 12.654 1.00 42.97 197 GLY A N 1
ATOM 1457 C CA . GLY A 1 197 ? -30.822 50.203 12.835 1.00 42.97 197 GLY A CA 1
ATOM 1458 C C . GLY A 1 197 ? -29.838 51.349 13.011 1.00 42.97 197 GLY A C 1
ATOM 1459 O O . GLY A 1 197 ? -28.626 51.065 13.165 1.00 42.97 197 GLY A O 1
#

Organism: Parastrongyloides trichosuri (NCBI:txid131310)

Mean predicted aligned error: 15.38 Å

Foldseek 3Di:
DDDDDDPPPDPCPDDPPPPPDPVPDPPPPDDDDPPPDPDDDDDDDPDDPDDPPPQQPLCPPPDPVLSVLLVCLVPDQPDFLVRSVVSNLVSLVVDDPSSVVSVVVVVVVVVVVVVVLLVQLQVLLVPDDPLLVVLNVQLVVLVPPRRHGPVVSLVSNLVSLVPDDPVSNVSNVVRDPPPPPDDPDDDPPDDDPDDDD

=== Feature glossary ===
The record interleaves many kinds of information about one protein. Here is each kind framed as the question it answers.

Q: What does the local fold look like, residue by residue?
A: A 3Di character summarizes, for each residue, the relative orientation of the Cα frame of its nearest spatial neighbor. Because it encodes fold topology rather than chemistry, 3Di alignments detect remote structural similarity that sequence alignment misses.

Q: Which residues are in helices, strands, or loops?
A: Secondary structure is the local, repeating backbone conformation. DSSP classifies it into eight states by reading the hydrogen-bond network: three helix types (H, G, I), two β types (E, B), two non-regular types (T, S), and unstructured coil (-).

Q: How big and how compact is the whole molecule?
A: Three whole-structure scalars: the radius of gyration (RMS distance of Cα from centroid, in Å), the count of Cα–Cα contacts (pairs closer than 8 Å and separated by more than four residues in sequence — i.e. tertiary, not local, contacts), and the bounding-box dimensions. Together they distinguish compact globular folds from extended fibres or disordered chains.

Q: How confident is the AlphaFold model at each residue?
A: For AlphaFold models, the B-factor field carries pLDDT — the model's own estimate of local accuracy on a 0–100 scale. Regions with pLDDT<50 should be treated as essentially unmodeled; they often correspond to intrinsically disordered segments.

Q: What family and function is it annotated with?
A: Functional annotations link the protein to curated databases. InterPro entries identify conserved domains and families by matching the sequence against member-database signatures (Pfam, PROSITE, CDD, …). Gene Ontology (GO) terms describe molecular function, biological process, and cellular component in a controlled vocabulary. CATH places the structure in a hierarchical fold classification (Class/Architecture/Topology/Homologous-superfamily). The organism is the source species.

Q: What known structures does this most resemble?
A: Nearest PDB neighbors are the top structural matches found by Foldseek when searching this structure against the entire Protein Data Bank. Each hit reports a TM-score (0 to 1; >0.5 almost always implies the same fold) and an E-value. These are *structural* homologs — they may share no detectable sequence similarity.

Q: Which residues are buried vs exposed?
A: Solvent-accessible surface area (SASA) is the area in Å² traced out by the centre of a 1.4 Å probe sphere (a water molecule) rolled over the protein's van der Waals surface (Shrake–Rupley / Lee–Richards construction). Buried residues have near-zero SASA; fully exposed residues can exceed 200 Å². The total SASA scales roughly with the number of surface residues.

Q: What are the backbone torsion angles?
A: φ (phi) and ψ (psi) are the two rotatable backbone dihedrals per residue: φ is the C(i-1)–N–Cα–C torsion, ψ is the N–Cα–C–N(i+1) torsion, both in degrees on (−180°, 180°]. α-helical residues cluster near (−60°, −45°); β-strand residues near (−120°, +130°). A Ramachandran plot is simply a scatter of (φ, ψ) for every residue.

Q: Are the domains correctly placed relative to each other?
A: Predicted aligned error is AlphaFold's pairwise confidence. Unlike pLDDT (per-residue), PAE is per-residue-pair and captures whether two parts of the structure are correctly placed relative to each other. Units are ångströms of expected positional error.

Q: What if only a Cα trace is available?
A: P-SEA three-state annotation labels each residue as helix, strand, or coil based purely on the geometry of the Cα trace. It serves as a fallback when the full backbone (and thus DSSP) is unavailable.

Q: What is the amino-acid chain?
A: This is the polypeptide sequence — one letter per residue, N-terminus first. Length ranges from a few dozen residues for small domains to over a thousand for large multi-domain proteins.

Q: What do the rendered images show?
A: The six renders are orthographic views along the three Cartesian axes in both directions. Representation (cartoon, sticks, or surface) and color scheme (sequence-rainbow or by-chain) vary across proteins so the training set covers all the common visualization conventions.

Q: What do the diagnostic plots show?
A: Plot images: a contact map (which residues are close in 3D, as an N×N binary image), a Ramachandran scatter (backbone torsion angles, revealing secondary-structure composition at a glance), and — for AlphaFold structures — a PAE heatmap (pairwise prediction confidence).

Q: How mobile is each atom in the crystal?
A: B-factor (Debye–Waller factor) reflects atomic displacement in the crystal lattice. It is an experimental observable (units Å²), not a prediction; low values mean the atom is pinned down, high values mean it moves or is heterogeneous across the crystal.

Q: Where is each backbone atom in 3D?
A: The mmCIF table is the protein's shape written out atom by atom. For each backbone N, Cα, C, and carbonyl O, it records an (x, y, z) coordinate triple in Å plus the residue type, chain letter, and residue number.